Protein AF-A0A6J2VSZ8-F1 (afdb_monomer)

Structure (mmCIF, N/CA/C/O backbone):
data_AF-A0A6J2VSZ8-F1
#
_entry.id   AF-A0A6J2VSZ8-F1
#
loop_
_atom_site.group_PDB
_atom_site.id
_atom_site.type_symbol
_atom_site.label_atom_id
_atom_site.label_alt_id
_atom_site.label_comp_id
_atom_site.label_asym_id
_atom_site.label_entity_id
_atom_site.label_seq_id
_atom_site.pdbx_PDB_ins_code
_atom_site.Cartn_x
_atom_site.Cartn_y
_atom_site.Cartn_z
_atom_site.occupancy
_atom_site.B_iso_or_equiv
_atom_site.auth_seq_id
_atom_site.auth_comp_id
_atom_site.auth_asym_id
_atom_site.auth_atom_id
_atom_site.pdbx_PDB_model_num
ATOM 1 N N . MET A 1 1 ? 2.373 5.614 -33.558 1.00 51.91 1 MET A N 1
ATOM 2 C CA . MET A 1 1 ? 3.599 6.343 -33.150 1.00 51.91 1 MET A CA 1
ATOM 3 C C . MET A 1 1 ? 4.021 5.807 -31.793 1.00 51.91 1 MET A C 1
ATOM 5 O O . MET A 1 1 ? 3.217 5.875 -30.874 1.00 51.91 1 MET A O 1
ATOM 9 N N . ASP A 1 2 ? 5.232 5.268 -31.657 1.00 70.44 2 ASP A N 1
ATOM 10 C CA . ASP A 1 2 ? 5.719 4.724 -30.381 1.00 70.44 2 ASP A CA 1
ATOM 11 C C . ASP A 1 2 ? 6.055 5.856 -29.392 1.00 70.44 2 ASP A C 1
ATOM 13 O O . ASP A 1 2 ? 7.173 6.375 -29.379 1.00 70.44 2 ASP A O 1
ATOM 17 N N . PHE A 1 3 ? 5.082 6.251 -28.563 1.00 79.75 3 PHE A N 1
ATOM 18 C CA . PHE A 1 3 ? 5.226 7.289 -27.528 1.00 79.75 3 PHE A CA 1
ATOM 19 C C . PHE A 1 3 ? 6.425 7.024 -26.603 1.00 79.75 3 PHE A C 1
ATOM 21 O O . PHE A 1 3 ? 7.239 7.912 -26.353 1.00 79.75 3 PHE A O 1
ATOM 28 N N . ILE A 1 4 ? 6.585 5.764 -26.185 1.00 81.00 4 ILE A N 1
ATOM 29 C CA . ILE A 1 4 ? 7.701 5.305 -25.347 1.00 81.00 4 ILE A CA 1
ATOM 30 C C . ILE A 1 4 ? 9.053 5.549 -26.029 1.00 81.00 4 ILE A C 1
ATOM 32 O O . ILE A 1 4 ? 10.021 5.886 -25.359 1.00 81.00 4 ILE A O 1
ATOM 36 N N . LEU A 1 5 ? 9.135 5.398 -27.355 1.00 79.88 5 LEU A N 1
ATOM 37 C CA . LEU A 1 5 ? 10.387 5.547 -28.099 1.00 79.88 5 LEU A CA 1
ATOM 38 C C . LEU A 1 5 ? 10.773 7.020 -28.245 1.00 79.88 5 LEU A C 1
ATOM 40 O O . LEU A 1 5 ? 11.932 7.367 -28.034 1.00 79.88 5 LEU A O 1
ATOM 44 N N . LYS A 1 6 ? 9.798 7.885 -28.545 1.00 83.31 6 LYS A N 1
ATOM 45 C CA . LYS A 1 6 ? 10.022 9.331 -28.678 1.00 83.31 6 LYS A CA 1
ATOM 46 C C . LYS A 1 6 ? 10.433 9.989 -27.365 1.00 83.31 6 LYS A C 1
ATOM 48 O O . LYS A 1 6 ? 11.303 10.849 -27.367 1.00 83.31 6 LYS A O 1
ATOM 53 N N . ASN A 1 7 ? 9.832 9.552 -26.261 1.00 84.81 7 ASN A N 1
ATOM 54 C CA . ASN A 1 7 ? 10.000 10.189 -24.959 1.00 84.81 7 ASN A CA 1
ATOM 55 C C . ASN A 1 7 ? 10.856 9.362 -23.995 1.00 84.81 7 ASN A C 1
ATOM 57 O O . ASN A 1 7 ? 10.832 9.627 -22.799 1.00 84.81 7 ASN A O 1
ATOM 61 N N . LYS A 1 8 ? 11.610 8.360 -24.476 1.00 84.81 8 LYS A N 1
ATOM 62 C CA . LYS A 1 8 ? 12.317 7.390 -23.618 1.00 84.81 8 LYS A CA 1
ATOM 63 C C . LYS A 1 8 ? 13.188 8.057 -22.552 1.00 84.81 8 LYS A C 1
ATOM 65 O O . LYS A 1 8 ? 13.143 7.657 -21.395 1.00 84.81 8 LYS A O 1
ATOM 70 N N . THR A 1 9 ? 13.983 9.050 -22.940 1.00 85.00 9 THR A N 1
ATOM 71 C CA . THR A 1 9 ? 14.905 9.759 -22.040 1.00 85.00 9 THR A CA 1
ATOM 72 C C . THR A 1 9 ? 14.158 10.561 -20.980 1.00 85.00 9 THR A C 1
ATOM 74 O O . THR A 1 9 ? 14.459 10.438 -19.798 1.00 85.00 9 THR A O 1
ATOM 77 N N . ILE A 1 10 ? 13.135 11.309 -21.393 1.00 88.06 10 ILE A N 1
ATOM 78 C CA . ILE A 1 10 ? 12.323 12.138 -20.497 1.00 88.06 10 ILE A CA 1
ATOM 79 C C . ILE A 1 10 ? 11.499 11.255 -19.549 1.00 88.06 10 ILE A C 1
ATOM 81 O O . ILE A 1 10 ? 11.453 11.500 -18.350 1.00 88.06 10 ILE A O 1
ATOM 85 N N . LEU A 1 11 ? 10.900 10.175 -20.057 1.00 88.19 11 LEU A N 1
ATOM 86 C CA . LEU A 1 11 ? 10.185 9.192 -19.242 1.00 88.19 11 LEU A CA 1
ATOM 87 C C . LEU A 1 11 ? 11.116 8.516 -18.235 1.00 88.19 11 LEU A C 1
ATOM 89 O O . LEU A 1 11 ? 10.725 8.339 -17.086 1.00 88.19 11 LEU A O 1
ATOM 93 N N . ALA A 1 12 ? 12.338 8.158 -18.642 1.00 87.94 12 ALA A N 1
ATOM 94 C CA . ALA A 1 12 ? 13.317 7.567 -17.738 1.00 87.94 12 ALA A CA 1
ATOM 95 C C . ALA A 1 12 ? 13.657 8.511 -16.576 1.00 87.94 12 ALA A C 1
ATOM 97 O O . ALA A 1 12 ? 13.694 8.062 -15.433 1.00 87.94 12 ALA A O 1
ATOM 98 N N . GLU A 1 13 ? 13.843 9.801 -16.868 1.00 88.94 13 GLU A N 1
ATOM 99 C CA . GLU A 1 13 ? 14.124 10.847 -15.880 1.00 88.94 13 GLU A CA 1
ATOM 100 C C . GLU A 1 13 ? 12.934 11.120 -14.949 1.00 88.94 13 GLU A C 1
ATOM 102 O O . GLU A 1 13 ? 13.105 11.254 -13.742 1.00 88.94 13 GLU A O 1
ATOM 107 N N . ILE A 1 14 ? 11.712 11.194 -15.482 1.00 90.19 14 ILE A N 1
ATOM 108 C CA . ILE A 1 14 ? 10.528 11.477 -14.663 1.00 90.19 14 ILE A CA 1
ATOM 109 C C . ILE A 1 14 ? 10.217 10.293 -13.743 1.00 90.19 14 ILE A C 1
ATOM 111 O O . ILE A 1 14 ? 10.003 10.464 -12.543 1.00 90.19 14 ILE A O 1
ATOM 115 N N . LEU A 1 15 ? 10.198 9.080 -14.294 1.00 89.62 15 LEU A N 1
ATOM 116 C CA . LEU A 1 15 ? 9.800 7.885 -13.554 1.00 89.62 15 LEU A CA 1
ATOM 117 C C . LEU A 1 15 ? 10.879 7.421 -12.561 1.00 89.62 15 LEU A C 1
ATOM 119 O O . LEU A 1 15 ? 10.548 6.744 -11.584 1.00 89.62 15 LEU A O 1
ATOM 123 N N . SER A 1 16 ? 12.148 7.808 -12.754 1.00 88.50 16 SER A N 1
ATOM 124 C CA . SER A 1 16 ? 13.222 7.501 -11.800 1.00 88.50 16 SER A CA 1
ATOM 125 C C . SER A 1 16 ? 13.061 8.197 -10.449 1.00 88.50 16 SER A C 1
ATOM 127 O O . SER A 1 16 ? 13.612 7.711 -9.464 1.00 88.50 16 SER A O 1
ATOM 129 N N . ALA A 1 17 ? 12.251 9.257 -10.362 1.00 87.81 17 ALA A N 1
ATOM 130 C CA . ALA A 1 17 ? 11.938 9.927 -9.100 1.00 87.81 17 ALA A CA 1
ATOM 131 C C . ALA A 1 17 ? 11.227 9.010 -8.084 1.00 87.81 17 ALA A C 1
ATOM 133 O O . ALA A 1 17 ? 11.346 9.217 -6.879 1.00 87.81 17 ALA A O 1
ATOM 134 N N . ALA A 1 18 ? 10.494 7.992 -8.551 1.00 86.19 18 ALA A N 1
ATOM 135 C CA . ALA A 1 18 ? 9.789 7.044 -7.686 1.00 86.19 18 ALA A CA 1
ATOM 136 C C . ALA A 1 18 ? 9.694 5.654 -8.331 1.00 86.19 18 ALA A C 1
ATOM 138 O O . ALA A 1 18 ? 8.612 5.129 -8.576 1.00 86.19 18 ALA A O 1
ATOM 139 N N . THR A 1 19 ? 10.824 5.031 -8.641 1.00 87.38 19 THR A N 1
ATOM 140 C CA . THR A 1 19 ? 10.853 3.819 -9.476 1.00 87.38 19 THR A CA 1
ATOM 141 C C . THR A 1 19 ? 10.155 2.604 -8.873 1.00 87.38 19 THR A C 1
ATOM 143 O O . THR A 1 19 ? 9.594 1.789 -9.603 1.00 87.38 19 THR A O 1
ATOM 146 N N . SER A 1 20 ? 10.125 2.488 -7.545 1.00 86.56 20 SER A N 1
ATOM 147 C CA . SER A 1 20 ? 9.391 1.427 -6.846 1.00 86.56 20 SER A CA 1
ATOM 148 C C . SER A 1 20 ? 7.879 1.508 -7.078 1.00 86.56 20 SER A C 1
ATOM 150 O O . SER A 1 20 ? 7.232 0.474 -7.248 1.00 86.56 20 SER A O 1
ATOM 152 N N . PHE A 1 21 ? 7.334 2.726 -7.136 1.00 89.69 21 PHE A N 1
ATOM 153 C CA . PHE A 1 21 ? 5.911 2.983 -7.327 1.00 89.69 21 PHE A CA 1
ATOM 154 C C . PHE A 1 21 ? 5.456 2.560 -8.725 1.00 89.69 21 PHE A C 1
ATOM 156 O O . PHE A 1 21 ? 4.567 1.718 -8.862 1.00 89.69 21 PHE A O 1
ATOM 163 N N . ILE A 1 22 ? 6.119 3.063 -9.773 1.00 91.12 22 ILE A N 1
ATOM 164 C CA . ILE A 1 22 ? 5.772 2.680 -11.146 1.00 91.12 22 ILE A CA 1
ATOM 165 C C . ILE A 1 22 ? 5.986 1.181 -11.380 1.00 91.12 22 ILE A C 1
ATOM 167 O O . ILE A 1 22 ? 5.135 0.538 -11.988 1.00 91.12 22 ILE A O 1
ATOM 171 N N . LEU A 1 23 ? 7.059 0.588 -10.840 1.00 91.38 23 LEU A N 1
ATOM 172 C CA . LEU A 1 23 ? 7.325 -0.844 -10.987 1.00 91.38 23 LEU A CA 1
ATOM 173 C C . LEU A 1 23 ? 6.180 -1.701 -10.436 1.00 91.38 23 LEU A C 1
ATOM 175 O O . LEU A 1 23 ? 5.773 -2.674 -11.071 1.00 91.38 23 LEU A O 1
ATOM 179 N N . GLN A 1 24 ? 5.648 -1.326 -9.271 1.00 90.88 24 GLN A N 1
ATOM 180 C CA . GLN A 1 24 ? 4.538 -2.031 -8.638 1.00 90.88 24 GLN A CA 1
ATOM 181 C C . GLN A 1 24 ? 3.267 -1.970 -9.495 1.00 90.88 24 GLN A C 1
ATOM 183 O O . GLN A 1 24 ? 2.611 -2.993 -9.694 1.00 90.88 24 GLN A O 1
ATOM 188 N N . HIS A 1 25 ? 2.943 -0.806 -10.058 1.00 89.81 25 HIS A N 1
ATOM 189 C CA . HIS A 1 25 ? 1.763 -0.651 -10.913 1.00 89.81 25 HIS A CA 1
ATOM 190 C C . HIS A 1 25 ? 1.906 -1.362 -12.265 1.00 89.81 25 HIS A C 1
ATOM 192 O O . HIS A 1 25 ? 0.950 -1.967 -12.756 1.00 89.81 25 HIS A O 1
ATOM 198 N N . VAL A 1 26 ? 3.107 -1.362 -12.843 1.00 90.81 26 VAL A N 1
ATOM 199 C CA . VAL A 1 26 ? 3.406 -2.078 -14.090 1.00 90.81 26 VAL A CA 1
ATOM 200 C C . VAL A 1 26 ? 3.285 -3.597 -13.897 1.00 90.81 26 VAL A C 1
ATOM 202 O O . VAL A 1 26 ? 2.727 -4.279 -14.763 1.00 90.81 26 VAL A O 1
ATOM 205 N N . GLN A 1 27 ? 3.720 -4.131 -12.749 1.00 90.75 27 GLN A N 1
ATOM 206 C CA . GLN A 1 27 ? 3.490 -5.534 -12.383 1.00 90.75 27 GLN A CA 1
ATOM 207 C C . GLN A 1 27 ? 1.998 -5.820 -12.153 1.00 90.75 27 GLN A C 1
ATOM 209 O O . GLN A 1 27 ? 1.470 -6.795 -12.685 1.00 90.75 27 GLN A O 1
ATOM 214 N N . GLN A 1 28 ? 1.291 -4.959 -11.413 1.00 89.38 28 GLN A N 1
ATOM 215 C CA . GLN A 1 28 ? -0.135 -5.133 -11.109 1.00 89.38 28 GLN A CA 1
ATOM 216 C C . GLN A 1 28 ? -0.996 -5.192 -12.379 1.00 89.38 28 GLN A C 1
ATOM 218 O O . GLN A 1 28 ? -1.911 -6.011 -12.475 1.00 89.38 28 GLN A O 1
ATOM 223 N N . LYS A 1 29 ? -0.671 -4.372 -13.386 1.00 87.94 29 LYS A N 1
ATOM 224 C CA . LYS A 1 29 ? -1.325 -4.395 -14.703 1.00 87.94 29 LYS A CA 1
ATOM 225 C C . LYS A 1 29 ? -0.831 -5.514 -15.627 1.00 87.94 29 LYS A C 1
ATOM 227 O O . LYS A 1 29 ? -1.255 -5.575 -16.781 1.00 87.94 29 LYS A O 1
ATOM 232 N N . LYS A 1 30 ? 0.026 -6.413 -15.129 1.00 87.69 30 LYS A N 1
ATOM 233 C CA . LYS A 1 30 ? 0.609 -7.548 -15.863 1.00 87.69 30 LYS A CA 1
ATOM 234 C C . LYS A 1 30 ? 1.307 -7.121 -17.159 1.00 87.69 30 LYS A C 1
ATOM 236 O O . LYS A 1 30 ? 1.264 -7.837 -18.156 1.00 87.69 30 LYS A O 1
ATOM 241 N N . LEU A 1 31 ? 1.929 -5.940 -17.152 1.00 90.44 31 LEU A N 1
ATOM 242 C CA . LEU A 1 31 ? 2.695 -5.427 -18.294 1.00 90.44 31 LEU A CA 1
ATOM 243 C C . LEU A 1 31 ? 4.097 -6.045 -18.356 1.00 90.44 31 LEU A C 1
ATOM 245 O O . LEU A 1 31 ? 4.706 -6.124 -19.420 1.00 90.44 31 LEU A O 1
ATOM 249 N N . ILE A 1 32 ? 4.589 -6.510 -17.209 1.00 90.69 32 ILE A N 1
ATOM 250 C CA . ILE A 1 32 ? 5.822 -7.279 -17.054 1.00 90.69 32 ILE A CA 1
ATOM 251 C C . ILE A 1 32 ? 5.513 -8.586 -16.319 1.00 90.69 32 ILE A C 1
ATOM 253 O O . ILE A 1 32 ? 4.490 -8.691 -15.639 1.00 90.69 32 ILE A O 1
ATOM 257 N N . SER A 1 33 ? 6.380 -9.589 -16.463 1.00 89.31 33 SER A N 1
ATOM 258 C CA . SER A 1 33 ? 6.267 -10.825 -15.681 1.00 89.31 33 SER A CA 1
ATOM 259 C C . SER A 1 33 ? 6.822 -10.644 -14.267 1.00 89.31 33 SER A C 1
ATOM 261 O O . SER A 1 33 ? 7.600 -9.727 -14.005 1.00 89.31 33 SER A O 1
ATOM 263 N N . ASP A 1 34 ? 6.490 -11.567 -13.363 1.00 88.12 34 ASP A N 1
ATOM 264 C CA . ASP A 1 34 ? 7.085 -11.587 -12.020 1.00 88.12 34 ASP A CA 1
ATOM 265 C C . ASP A 1 34 ? 8.612 -11.730 -12.078 1.00 88.12 34 ASP A C 1
ATOM 267 O O . ASP A 1 34 ? 9.327 -11.106 -11.301 1.00 88.12 34 ASP A O 1
ATOM 271 N N . HIS A 1 35 ? 9.124 -12.487 -13.052 1.00 89.25 35 HIS A N 1
ATOM 272 C CA . HIS A 1 35 ? 10.561 -12.603 -13.298 1.00 89.25 35 HIS A CA 1
ATOM 273 C C . HIS A 1 35 ? 11.195 -11.248 -13.639 1.00 89.25 35 HIS A C 1
ATOM 275 O O . HIS A 1 35 ? 12.160 -10.842 -12.995 1.00 89.25 35 HIS A O 1
ATOM 281 N N . ASP A 1 36 ? 10.612 -10.516 -14.596 1.00 89.75 36 ASP A N 1
ATOM 282 C CA . ASP A 1 36 ? 11.068 -9.170 -14.961 1.00 89.75 36 ASP A CA 1
ATOM 283 C C . ASP A 1 36 ? 11.004 -8.217 -13.762 1.00 89.75 36 ASP A C 1
ATOM 285 O O . ASP A 1 36 ? 11.890 -7.387 -13.578 1.00 89.75 36 ASP A O 1
ATOM 289 N N . TYR A 1 37 ? 9.972 -8.345 -12.926 1.00 91.00 37 TYR A N 1
ATOM 290 C CA . TYR A 1 37 ? 9.832 -7.553 -11.712 1.00 91.00 37 TYR A CA 1
ATOM 291 C C . TYR A 1 37 ? 10.983 -7.797 -10.729 1.00 91.00 37 TYR A C 1
ATOM 293 O O . TYR A 1 37 ? 11.556 -6.832 -10.229 1.00 91.00 37 TYR A O 1
ATOM 301 N N . TYR A 1 38 ? 11.351 -9.053 -10.454 1.00 88.94 38 TYR A N 1
ATOM 302 C CA . TYR A 1 38 ? 12.458 -9.356 -9.540 1.00 88.94 38 TYR A CA 1
ATOM 303 C C . TYR A 1 38 ? 13.812 -8.896 -10.089 1.00 88.94 38 TYR A C 1
ATOM 305 O O . TYR A 1 38 ? 14.611 -8.356 -9.323 1.00 88.94 38 TYR A O 1
ATOM 313 N N . GLU A 1 39 ? 14.045 -9.032 -11.398 1.00 90.00 39 GLU A N 1
ATOM 314 C CA . GLU A 1 39 ? 15.246 -8.495 -12.052 1.00 90.00 39 GLU A CA 1
ATOM 315 C C . GLU A 1 39 ? 15.332 -6.972 -11.902 1.00 90.00 39 GLU A C 1
ATOM 317 O O . GLU A 1 39 ? 16.332 -6.442 -11.419 1.00 90.00 39 GLU A O 1
ATOM 322 N N . LEU A 1 40 ? 14.253 -6.263 -12.241 1.00 90.06 40 LEU A N 1
ATOM 323 C CA . LEU A 1 40 ? 14.193 -4.804 -12.151 1.00 90.06 40 LEU A CA 1
ATOM 324 C C . LEU A 1 40 ? 14.274 -4.310 -10.702 1.00 90.06 40 LEU A C 1
ATOM 326 O O . LEU A 1 40 ? 14.888 -3.281 -10.428 1.00 90.06 40 LEU A O 1
ATOM 330 N N . LYS A 1 41 ? 13.693 -5.050 -9.755 1.00 87.44 41 LYS A N 1
ATOM 331 C CA . LYS A 1 41 ? 13.781 -4.749 -8.323 1.00 87.44 41 LYS A CA 1
ATOM 332 C C . LYS A 1 41 ? 15.204 -4.912 -7.792 1.00 87.44 41 LYS A C 1
ATOM 334 O O . LYS A 1 41 ? 15.608 -4.142 -6.925 1.00 87.44 41 LYS A O 1
ATOM 339 N N . GLY A 1 42 ? 15.975 -5.856 -8.333 1.00 83.25 42 GLY A N 1
ATOM 340 C CA . GLY A 1 42 ? 17.405 -5.993 -8.043 1.00 83.25 42 GLY A CA 1
ATOM 341 C C . GLY A 1 42 ? 18.230 -4.780 -8.486 1.00 83.25 42 GLY A C 1
ATOM 342 O O . GLY A 1 42 ? 19.250 -4.477 -7.878 1.00 83.25 42 GLY A O 1
ATOM 343 N N . LEU A 1 43 ? 17.756 -4.024 -9.482 1.00 81.50 43 LEU A N 1
ATOM 344 C CA . LEU A 1 43 ? 18.402 -2.807 -9.992 1.00 81.50 43 LEU A CA 1
ATOM 345 C C . LEU A 1 43 ? 18.005 -1.529 -9.234 1.00 81.50 43 LEU A C 1
ATOM 347 O O . LEU A 1 43 ? 18.337 -0.426 -9.669 1.00 81.50 43 LEU A O 1
ATOM 351 N N . SER A 1 44 ? 17.328 -1.665 -8.089 1.00 75.00 44 SER A N 1
ATOM 352 C CA . SER A 1 44 ? 16.867 -0.559 -7.237 1.00 75.00 44 SER A CA 1
ATOM 353 C C . SER A 1 44 ? 17.967 0.429 -6.830 1.00 75.00 44 SER A C 1
ATOM 355 O O . SER A 1 44 ? 17.646 1.564 -6.487 1.00 75.00 44 SER A O 1
ATOM 357 N N . GLU A 1 45 ? 19.239 0.026 -6.839 1.00 79.44 45 GLU A N 1
ATOM 358 C CA . GLU A 1 45 ? 20.375 0.902 -6.516 1.00 79.44 45 GLU A CA 1
ATOM 359 C C . GLU A 1 45 ? 20.589 2.013 -7.555 1.00 79.44 45 GLU A C 1
ATOM 361 O O . GLU A 1 45 ? 21.153 3.055 -7.239 1.00 79.44 45 GLU A O 1
ATOM 366 N N . ASN A 1 46 ? 20.121 1.814 -8.792 1.00 86.06 46 ASN A N 1
ATOM 367 C CA . ASN A 1 46 ? 20.282 2.764 -9.888 1.00 86.06 46 ASN A CA 1
ATOM 368 C C . ASN A 1 46 ? 18.923 3.063 -10.534 1.00 86.06 46 ASN A C 1
ATOM 370 O O . ASN A 1 46 ? 18.589 2.460 -11.560 1.00 86.06 46 ASN A O 1
ATOM 374 N N . PRO A 1 47 ? 18.142 4.014 -9.988 1.00 84.12 47 PRO A N 1
ATOM 375 C CA . PRO A 1 47 ? 16.768 4.253 -10.417 1.00 84.12 47 PRO A CA 1
ATOM 376 C C . PRO A 1 47 ? 16.680 4.617 -11.902 1.00 84.12 47 PRO A C 1
ATOM 378 O O . PRO A 1 47 ? 15.852 4.055 -12.600 1.00 84.12 47 PRO A O 1
ATOM 381 N N . ASN A 1 48 ? 17.589 5.445 -12.430 1.00 83.88 48 ASN A N 1
ATOM 382 C CA . ASN A 1 48 ? 17.633 5.775 -13.864 1.00 83.88 48 ASN A CA 1
ATOM 383 C C . ASN A 1 48 ? 17.866 4.548 -14.760 1.00 83.88 48 ASN A C 1
ATOM 385 O O . ASN A 1 48 ? 17.225 4.408 -15.803 1.00 83.88 48 ASN A O 1
ATOM 389 N N . LYS A 1 49 ? 18.785 3.658 -14.364 1.00 87.06 49 LYS A N 1
ATOM 390 C CA . LYS A 1 49 ? 19.095 2.439 -15.124 1.00 87.06 49 LYS A CA 1
ATOM 391 C C . LYS A 1 49 ? 17.914 1.475 -15.085 1.00 87.06 49 LYS A C 1
ATOM 393 O O . LYS A 1 49 ? 17.513 0.953 -16.119 1.00 87.06 49 LYS A O 1
ATOM 398 N N . MET A 1 50 ? 17.328 1.306 -13.906 1.00 90.44 50 MET A N 1
ATOM 399 C CA . MET A 1 50 ? 16.145 0.486 -13.696 1.00 90.44 50 MET A CA 1
ATOM 400 C C . MET A 1 50 ? 14.973 0.981 -14.558 1.00 90.44 50 MET A C 1
ATOM 402 O O . MET A 1 50 ? 14.367 0.178 -15.267 1.00 90.44 50 MET A O 1
ATOM 406 N N . THR A 1 51 ? 14.691 2.291 -14.589 1.00 89.44 51 THR A N 1
ATOM 407 C CA . THR A 1 51 ? 13.612 2.813 -15.437 1.00 89.44 51 THR A CA 1
ATOM 408 C C . THR A 1 51 ? 13.903 2.609 -16.921 1.00 89.44 51 THR A C 1
ATOM 410 O O . THR A 1 51 ? 13.004 2.267 -17.687 1.00 89.44 51 THR A O 1
ATOM 413 N N . ALA A 1 52 ? 15.152 2.805 -17.351 1.00 88.81 52 ALA A N 1
ATOM 414 C CA . ALA A 1 52 ? 15.538 2.585 -18.741 1.00 88.81 52 ALA A CA 1
ATOM 415 C C . ALA A 1 52 ? 15.318 1.123 -19.163 1.00 88.81 52 ALA A C 1
ATOM 417 O O . ALA A 1 52 ? 14.733 0.878 -20.221 1.00 88.81 52 ALA A O 1
ATOM 418 N N . GLU A 1 53 ? 15.706 0.167 -18.314 1.00 90.56 53 GLU A N 1
ATOM 419 C CA . GLU A 1 53 ? 15.477 -1.261 -18.549 1.00 90.56 53 GLU A CA 1
ATOM 420 C C . GLU A 1 53 ? 13.990 -1.631 -18.523 1.00 90.56 53 GLU A C 1
ATOM 422 O O . GLU A 1 53 ? 13.539 -2.423 -19.352 1.00 90.56 53 GLU A O 1
ATOM 427 N N . LEU A 1 54 ? 13.200 -1.018 -17.636 1.00 91.81 54 LEU A N 1
ATOM 428 C CA . LEU A 1 54 ? 11.748 -1.183 -17.617 1.00 91.81 54 LEU A CA 1
ATOM 429 C C . LEU A 1 54 ? 11.127 -0.756 -18.957 1.00 91.81 54 LEU A C 1
ATOM 431 O O . LEU A 1 54 ? 10.352 -1.511 -19.546 1.00 91.81 54 LEU A O 1
ATOM 435 N N . LEU A 1 55 ? 11.496 0.421 -19.472 1.00 90.88 55 LEU A N 1
ATOM 436 C CA . LEU A 1 55 ? 11.010 0.913 -20.766 1.00 90.88 55 LEU A CA 1
ATOM 437 C C . LEU A 1 55 ? 11.457 0.008 -21.927 1.00 90.88 55 LEU A C 1
ATOM 439 O O . LEU A 1 55 ? 10.684 -0.219 -22.860 1.00 90.88 55 LEU A O 1
ATOM 443 N N . ASP A 1 56 ? 12.668 -0.552 -21.866 1.00 89.88 56 ASP A N 1
ATOM 444 C CA . ASP A 1 56 ? 13.161 -1.496 -22.874 1.00 89.88 56 ASP A CA 1
ATOM 445 C C . ASP A 1 56 ? 12.412 -2.834 -22.853 1.00 89.88 56 ASP A C 1
ATOM 447 O O . ASP A 1 56 ? 12.045 -3.344 -23.918 1.00 89.88 56 ASP A O 1
ATOM 451 N N . LYS A 1 57 ? 12.104 -3.376 -21.669 1.00 89.75 57 LYS A N 1
ATOM 452 C CA . LYS A 1 57 ? 11.291 -4.594 -21.524 1.00 89.75 57 LYS A CA 1
ATOM 453 C C . LYS A 1 57 ? 9.860 -4.382 -22.023 1.00 89.75 57 LYS A C 1
ATOM 455 O O . LYS A 1 57 ? 9.343 -5.213 -22.771 1.00 89.75 57 LYS A O 1
ATOM 460 N N . LEU A 1 58 ? 9.241 -3.247 -21.692 1.00 89.00 58 LEU A N 1
ATOM 461 C CA . LEU A 1 58 ? 7.913 -2.877 -22.200 1.00 89.00 58 LEU A CA 1
ATOM 462 C C . LEU A 1 58 ? 7.909 -2.743 -23.727 1.00 89.00 58 LEU A C 1
ATOM 464 O O . LEU A 1 58 ? 6.967 -3.173 -24.394 1.00 89.00 58 LEU A O 1
ATOM 468 N N . ARG A 1 59 ? 8.992 -2.210 -24.303 1.00 85.19 59 ARG A N 1
ATOM 469 C CA . ARG A 1 59 ? 9.165 -2.145 -25.756 1.00 85.19 59 ARG A CA 1
ATOM 470 C C . ARG A 1 59 ? 9.257 -3.541 -26.376 1.00 85.19 59 ARG A C 1
ATOM 472 O O . ARG A 1 59 ? 8.648 -3.764 -27.422 1.00 85.19 59 ARG A O 1
ATOM 479 N N . ALA A 1 60 ? 9.996 -4.462 -25.761 1.00 86.00 60 ALA A N 1
ATOM 480 C CA . ALA A 1 60 ? 10.216 -5.809 -26.287 1.00 86.00 60 ALA A CA 1
ATOM 481 C C . ALA A 1 60 ? 8.950 -6.690 -26.292 1.00 86.00 60 ALA A C 1
ATOM 483 O O . ALA A 1 60 ? 8.839 -7.580 -27.130 1.00 86.00 60 ALA A O 1
ATOM 484 N N . ARG A 1 61 ? 7.979 -6.433 -25.405 1.00 83.25 61 ARG A N 1
ATOM 485 C CA . ARG A 1 61 ? 6.762 -7.257 -25.249 1.00 83.25 61 ARG A CA 1
ATOM 486 C C . ARG A 1 61 ? 5.640 -6.995 -26.267 1.00 83.25 61 ARG A C 1
ATOM 488 O O . ARG A 1 61 ? 4.667 -7.742 -26.281 1.00 83.25 61 ARG A O 1
ATOM 495 N N . GLY A 1 62 ? 5.771 -5.991 -27.135 1.00 82.75 62 GLY A N 1
ATOM 496 C CA . GLY A 1 62 ? 4.828 -5.729 -28.235 1.00 82.75 62 GLY A CA 1
ATOM 497 C C . GLY A 1 62 ? 3.867 -4.558 -28.002 1.00 82.75 62 GLY A C 1
ATOM 498 O O . GLY A 1 62 ? 3.854 -3.945 -26.936 1.00 82.75 62 GLY A O 1
ATOM 499 N N . GLN A 1 63 ? 3.085 -4.234 -29.035 1.00 83.81 63 GLN A N 1
ATOM 500 C CA . GLN A 1 63 ? 2.267 -3.016 -29.128 1.00 83.81 63 GLN A CA 1
ATOM 501 C C . GLN A 1 63 ? 1.226 -2.897 -28.001 1.00 83.81 63 GLN A C 1
ATOM 503 O O . GLN A 1 63 ? 1.198 -1.877 -27.318 1.00 83.81 63 GLN A O 1
ATOM 508 N N . ASP A 1 64 ? 0.468 -3.960 -27.719 1.00 86.25 64 ASP A N 1
ATOM 509 C CA . ASP A 1 64 ? -0.575 -3.973 -26.678 1.00 86.25 64 ASP A CA 1
ATOM 510 C C . ASP A 1 64 ? -0.038 -3.591 -25.292 1.00 86.25 64 ASP A C 1
ATOM 512 O O . ASP A 1 64 ? -0.700 -2.920 -24.501 1.00 86.25 64 ASP A O 1
ATOM 516 N N . THR A 1 65 ? 1.186 -4.024 -24.979 1.00 87.56 65 THR A N 1
ATOM 517 C CA . THR A 1 65 ? 1.837 -3.715 -23.699 1.00 87.56 65 THR A CA 1
ATOM 518 C C . THR A 1 65 ? 2.208 -2.236 -23.624 1.00 87.56 65 THR A C 1
ATOM 520 O O . THR A 1 65 ? 2.058 -1.607 -22.577 1.00 87.56 65 THR A O 1
ATOM 523 N N . ARG A 1 66 ? 2.661 -1.661 -24.744 1.00 87.88 66 ARG A N 1
ATOM 524 C CA . ARG A 1 66 ? 3.024 -0.241 -24.844 1.00 87.88 66 ARG A CA 1
ATOM 525 C C . ARG A 1 66 ? 1.799 0.658 -24.726 1.00 87.88 66 ARG A C 1
ATOM 527 O O . ARG A 1 66 ? 1.878 1.694 -24.069 1.00 87.88 66 ARG A O 1
ATOM 534 N N . GLU A 1 67 ? 0.683 0.264 -25.329 1.00 87.06 67 GLU A N 1
ATOM 535 C CA . GLU A 1 67 ? -0.584 0.998 -25.248 1.00 87.06 67 GLU A CA 1
ATOM 536 C C . GLU A 1 67 ? -1.118 0.991 -23.819 1.00 87.06 67 GLU A C 1
ATOM 538 O O . GLU A 1 67 ? -1.280 2.056 -23.233 1.00 87.06 67 GLU A O 1
ATOM 543 N N . LYS A 1 68 ? -1.206 -0.183 -23.182 1.00 89.62 68 LYS A N 1
ATOM 544 C CA . LYS A 1 68 ? -1.620 -0.282 -21.772 1.00 89.62 68 LYS A CA 1
ATOM 545 C C . LYS A 1 68 ? -0.695 0.473 -20.816 1.00 89.62 68 LYS A C 1
ATOM 547 O O . LYS A 1 68 ? -1.155 0.999 -19.804 1.00 89.62 68 LYS A O 1
ATOM 552 N N . PHE A 1 69 ? 0.607 0.521 -21.104 1.00 90.81 69 PHE A N 1
ATOM 553 C CA . PHE A 1 69 ? 1.541 1.345 -20.337 1.00 90.81 69 PHE A CA 1
ATOM 554 C C . PHE A 1 69 ? 1.289 2.839 -20.555 1.00 90.81 69 PHE A C 1
ATOM 556 O O . PHE A 1 69 ? 1.321 3.612 -19.607 1.00 90.81 69 PHE A O 1
ATOM 563 N N . THR A 1 70 ? 1.002 3.251 -21.788 1.00 89.44 70 THR A N 1
ATOM 564 C CA . THR A 1 70 ? 0.651 4.644 -22.094 1.00 89.44 70 THR A CA 1
ATOM 565 C C . THR A 1 70 ? -0.651 5.045 -21.400 1.00 89.44 70 THR A C 1
ATOM 567 O O . THR A 1 70 ? -0.729 6.146 -20.863 1.00 89.44 70 THR A O 1
ATOM 570 N N . ASP A 1 71 ? -1.634 4.147 -21.340 1.00 90.06 71 ASP A N 1
ATOM 571 C CA . ASP A 1 71 ? -2.884 4.365 -20.611 1.00 90.06 71 ASP A CA 1
ATOM 572 C C . ASP A 1 71 ? -2.649 4.460 -19.103 1.00 90.06 71 ASP A C 1
ATOM 574 O O . ASP A 1 71 ? -3.183 5.358 -18.462 1.00 90.06 71 ASP A O 1
ATOM 578 N N . LEU A 1 72 ? -1.786 3.602 -18.541 1.00 91.06 72 LEU A N 1
ATOM 579 C CA . LEU A 1 72 ? -1.335 3.713 -17.150 1.00 91.06 72 LEU A CA 1
ATOM 580 C C . LEU A 1 72 ? -0.728 5.098 -16.878 1.00 91.06 72 LEU A C 1
ATOM 582 O O . LEU A 1 72 ? -1.074 5.729 -15.887 1.00 91.06 72 LEU A O 1
ATOM 586 N N . LEU A 1 73 ? 0.130 5.605 -17.770 1.00 89.25 73 LEU A N 1
ATOM 587 C CA . LEU A 1 73 ? 0.755 6.922 -17.611 1.00 89.25 73 LEU A CA 1
ATOM 588 C C . LEU A 1 73 ? -0.228 8.103 -17.662 1.00 89.25 73 LEU A C 1
ATOM 590 O O . LEU A 1 73 ? 0.170 9.211 -17.308 1.00 89.25 73 LEU A O 1
ATOM 594 N N . LYS A 1 74 ? -1.475 7.890 -18.095 1.00 88.25 74 LYS A N 1
ATOM 595 C CA . LYS A 1 74 ? -2.545 8.899 -18.112 1.00 88.25 74 LYS A CA 1
ATOM 596 C C . LYS A 1 74 ? -3.458 8.841 -16.883 1.00 88.25 74 LYS A C 1
ATOM 598 O O . LYS A 1 74 ? -4.354 9.670 -16.766 1.00 88.25 74 LYS A O 1
ATOM 603 N N . GLU A 1 75 ? -3.274 7.875 -15.983 1.00 89.06 75 GLU A N 1
ATOM 604 C CA . GLU A 1 75 ? -4.122 7.752 -14.794 1.00 89.06 75 GLU A CA 1
ATOM 605 C C . GLU A 1 75 ? -3.818 8.860 -13.776 1.00 89.06 75 GLU A C 1
ATOM 607 O O . GLU A 1 75 ? -2.662 9.212 -13.537 1.00 89.06 75 GLU A O 1
ATOM 612 N N . GLU A 1 76 ? -4.863 9.401 -13.140 1.00 84.12 76 GLU A N 1
ATOM 613 C CA . GLU A 1 76 ? -4.749 10.570 -12.255 1.00 84.12 76 GLU A CA 1
ATOM 614 C C . GLU A 1 76 ? -3.746 10.358 -11.114 1.00 84.12 76 GLU A C 1
ATOM 616 O O . GLU A 1 76 ? -2.931 11.237 -10.839 1.00 84.12 76 GLU A O 1
ATOM 621 N N . PHE A 1 77 ? -3.728 9.169 -10.506 1.00 85.88 77 PHE A N 1
ATOM 622 C CA . PHE A 1 77 ? -2.797 8.849 -9.420 1.00 85.88 77 PHE A CA 1
ATOM 623 C C . PHE A 1 77 ? -1.332 8.774 -9.888 1.00 85.88 77 PHE A C 1
ATOM 625 O O . PHE A 1 77 ? -0.418 9.056 -9.113 1.00 85.88 77 PHE A O 1
ATOM 632 N N . ILE A 1 78 ? -1.083 8.429 -11.159 1.00 90.00 78 ILE A N 1
ATOM 633 C CA . ILE A 1 78 ? 0.260 8.487 -11.746 1.00 90.00 78 ILE A CA 1
ATOM 634 C C . ILE A 1 78 ? 0.672 9.952 -11.930 1.00 90.00 78 ILE A C 1
ATOM 636 O O . ILE A 1 78 ? 1.812 10.308 -11.644 1.00 90.00 78 ILE A O 1
ATOM 640 N N . TRP A 1 79 ? -0.245 10.827 -12.344 1.00 88.94 79 TRP A N 1
ATOM 641 C CA . TRP A 1 79 ? 0.033 12.262 -12.463 1.00 88.94 79 TRP A CA 1
ATOM 642 C C . TRP A 1 79 ? 0.216 12.967 -11.121 1.00 88.94 79 TRP A C 1
ATOM 644 O O . TRP A 1 79 ? 0.957 13.946 -11.061 1.00 88.94 79 TRP A O 1
ATOM 654 N N . GLU A 1 80 ? -0.440 12.501 -10.058 1.00 86.56 80 GLU A N 1
ATOM 655 C CA . GLU A 1 80 ? -0.191 12.988 -8.697 1.00 86.56 80 GLU A CA 1
ATOM 656 C C . GLU A 1 80 ? 1.236 12.661 -8.245 1.00 86.56 80 GLU A C 1
ATOM 658 O O . GLU A 1 80 ? 1.918 13.524 -7.695 1.00 86.56 80 GLU A O 1
ATOM 663 N N . GLN A 1 81 ? 1.713 11.447 -8.536 1.00 88.88 81 GLN A N 1
ATOM 664 C CA . GLN A 1 81 ? 3.068 11.030 -8.175 1.00 88.88 81 GLN A CA 1
ATOM 665 C C . GLN A 1 81 ? 4.147 11.640 -9.086 1.00 88.88 81 GLN A C 1
ATOM 667 O O . GLN A 1 81 ? 5.255 11.928 -8.632 1.00 88.88 81 GLN A O 1
ATOM 672 N N . TYR A 1 82 ? 3.836 11.849 -10.368 1.00 89.94 82 TYR A N 1
ATOM 673 C CA . TYR A 1 82 ? 4.754 12.391 -11.370 1.00 89.94 82 TYR A CA 1
ATOM 674 C C . TYR A 1 82 ? 4.126 13.588 -12.102 1.00 89.94 82 TYR A C 1
ATOM 676 O O . TYR A 1 82 ? 3.735 13.476 -13.267 1.00 89.94 82 TYR A O 1
ATOM 684 N N . PRO A 1 83 ? 4.070 14.772 -11.472 1.00 85.69 83 PRO A N 1
ATOM 685 C CA . PRO A 1 83 ? 3.425 15.948 -12.059 1.00 85.69 83 PRO A CA 1
ATOM 686 C C . PRO A 1 83 ? 4.044 16.375 -13.399 1.00 85.69 83 PRO A C 1
ATOM 688 O O . PRO A 1 83 ? 3.329 16.849 -14.281 1.00 85.69 83 PRO A O 1
ATOM 691 N N . ARG A 1 84 ? 5.347 16.119 -13.600 1.00 86.81 84 ARG A N 1
ATOM 692 C CA . ARG A 1 84 ? 6.066 16.376 -14.863 1.00 86.81 84 ARG A CA 1
ATOM 693 C C . ARG A 1 84 ? 5.568 15.528 -16.043 1.00 86.81 84 ARG A C 1
ATOM 695 O O . ARG A 1 84 ? 5.823 15.891 -17.184 1.00 86.81 84 ARG A O 1
ATOM 702 N N . LEU A 1 85 ? 4.828 14.432 -15.820 1.00 86.88 85 LEU A N 1
ATOM 703 C CA . LEU A 1 85 ? 4.225 13.664 -16.924 1.00 86.88 85 LEU A CA 1
ATOM 704 C C . LEU A 1 85 ? 3.174 14.470 -17.694 1.00 86.88 85 LEU A C 1
ATOM 706 O O . LEU A 1 85 ? 2.963 14.202 -18.875 1.00 86.88 85 LEU A O 1
ATOM 710 N N . ARG A 1 86 ? 2.542 15.468 -17.064 1.00 84.31 86 ARG A N 1
ATOM 711 C CA . ARG A 1 86 ? 1.528 16.318 -17.711 1.00 84.31 86 ARG A CA 1
ATOM 712 C C . ARG A 1 86 ? 2.097 17.124 -18.877 1.00 84.31 86 ARG A C 1
ATOM 714 O O . ARG A 1 86 ? 1.383 17.397 -19.831 1.00 84.31 86 ARG A O 1
ATOM 721 N N . GLU A 1 87 ? 3.389 17.438 -18.839 1.00 84.25 87 GLU A N 1
ATOM 722 C CA . GLU A 1 87 ? 4.095 18.119 -19.933 1.00 84.25 87 GLU A CA 1
ATOM 723 C C . GLU A 1 87 ? 4.174 17.246 -21.199 1.00 84.25 87 GLU A C 1
ATOM 725 O O . GLU A 1 87 ? 4.265 17.767 -22.308 1.00 84.25 87 GLU A O 1
ATOM 730 N N . LEU A 1 88 ? 4.103 15.917 -21.049 1.00 81.81 88 LEU A N 1
ATOM 731 C CA . LEU A 1 88 ? 4.142 14.952 -22.155 1.00 81.81 88 LEU A CA 1
ATOM 732 C C . LEU A 1 88 ? 2.757 14.616 -22.722 1.00 81.81 88 LEU A C 1
ATOM 734 O O . LEU A 1 88 ? 2.669 14.044 -23.811 1.00 81.81 88 LEU A O 1
ATOM 738 N N . PHE A 1 89 ? 1.695 14.960 -21.994 1.00 80.81 89 PHE A N 1
ATOM 739 C CA . PHE A 1 89 ? 0.302 14.803 -22.405 1.00 80.81 89 PHE A CA 1
ATOM 740 C C . PHE A 1 89 ? -0.396 16.167 -22.365 1.00 80.81 89 PHE A C 1
ATOM 742 O O . PHE A 1 89 ? -1.253 16.387 -21.504 1.00 80.81 89 PHE A O 1
ATOM 749 N N . PRO A 1 90 ? -0.020 17.107 -23.254 1.00 67.81 90 PRO A N 1
ATOM 750 C CA . PRO A 1 90 ? -0.722 18.375 -23.333 1.00 67.81 90 PRO A CA 1
ATOM 751 C C . PRO A 1 90 ? -2.210 18.114 -23.613 1.00 67.81 90 PRO A C 1
ATOM 753 O O . PRO A 1 90 ? -2.530 17.221 -24.406 1.00 67.81 90 PRO A O 1
ATOM 756 N N . PRO A 1 91 ? -3.128 18.853 -22.964 1.00 59.47 91 PRO A N 1
ATOM 757 C CA . PRO A 1 91 ? -4.530 18.801 -23.337 1.00 59.47 91 PRO A CA 1
ATOM 758 C C . PRO A 1 91 ? -4.622 19.222 -24.804 1.00 59.47 91 PRO A C 1
ATOM 760 O O . PRO A 1 91 ? -4.093 20.270 -25.177 1.00 59.47 91 PRO A O 1
ATOM 763 N N . GLU A 1 92 ? -5.237 18.378 -25.632 1.00 52.88 92 GLU A N 1
ATOM 764 C CA . GLU A 1 92 ? -5.562 18.728 -27.015 1.00 52.88 92 GLU A CA 1
ATOM 765 C C . GLU A 1 92 ? -6.216 20.121 -27.016 1.00 52.88 92 GLU A C 1
ATOM 767 O O . GLU A 1 92 ? -7.151 20.344 -26.232 1.00 52.88 92 GLU A O 1
ATOM 772 N N . PRO A 1 93 ? -5.722 21.082 -27.819 1.00 50.16 93 PRO A N 1
ATOM 773 C CA . PRO A 1 93 ? -6.391 22.359 -27.959 1.00 50.16 93 PRO A CA 1
ATOM 774 C C . PRO A 1 93 ? -7.794 22.071 -28.484 1.00 50.16 93 PRO A C 1
ATOM 776 O O . PRO A 1 93 ? -7.973 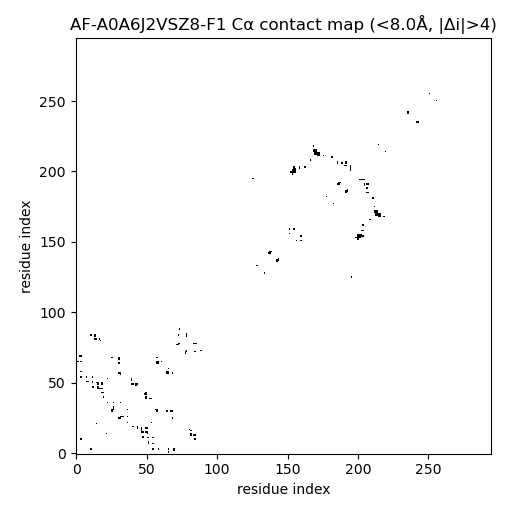21.470 -29.540 1.00 50.16 93 PRO A O 1
ATOM 779 N N . THR A 1 94 ? -8.807 22.460 -27.719 1.00 44.12 94 THR A N 1
ATOM 780 C CA . THR A 1 94 ? -10.192 22.491 -28.179 1.00 44.12 94 THR A CA 1
ATOM 781 C C . THR A 1 94 ? -10.318 23.534 -29.287 1.00 44.12 94 THR A C 1
ATOM 783 O O . THR A 1 94 ? -10.758 24.656 -29.052 1.00 44.12 94 THR A O 1
ATOM 786 N N . ASP A 1 95 ? -9.920 23.166 -30.501 1.00 48.28 95 ASP A N 1
ATOM 787 C CA . ASP A 1 95 ? -10.322 23.827 -31.732 1.00 48.28 95 ASP A CA 1
ATOM 788 C C . ASP A 1 95 ? -11.791 23.481 -31.973 1.00 48.28 95 ASP A C 1
ATOM 790 O O . ASP A 1 95 ? -12.091 22.425 -32.524 1.00 48.28 95 ASP A O 1
ATOM 794 N N . SER A 1 96 ? -12.708 24.327 -31.485 1.00 49.94 96 SER A N 1
ATOM 795 C CA . SER A 1 96 ? -14.061 24.565 -32.032 1.00 49.94 96 SER A CA 1
ATOM 796 C C . SER A 1 96 ? -14.856 25.527 -31.137 1.00 49.94 96 SER A C 1
ATOM 798 O O . SER A 1 96 ? -15.727 25.110 -30.377 1.00 49.94 96 SER A O 1
ATOM 800 N N . VAL A 1 97 ? -14.620 26.832 -31.270 1.00 42.66 97 VAL A N 1
ATOM 801 C CA . VAL A 1 97 ? -15.698 27.822 -31.118 1.00 42.66 97 VAL A CA 1
ATOM 802 C C . VAL A 1 97 ? -15.622 28.734 -32.342 1.00 42.66 97 VAL A C 1
ATOM 804 O O . VAL A 1 97 ? -14.619 29.432 -32.497 1.00 42.66 97 VAL A O 1
ATOM 807 N N . PRO A 1 98 ? -16.611 28.709 -33.256 1.00 48.59 98 PRO A N 1
ATOM 808 C CA . PRO A 1 98 ? -16.634 29.643 -34.363 1.00 48.59 98 PRO A CA 1
ATOM 809 C C . PRO A 1 98 ? -17.006 31.030 -33.844 1.00 48.59 98 PRO A C 1
ATOM 811 O O . PRO A 1 98 ? -17.880 31.192 -32.992 1.00 48.59 98 PRO A O 1
ATOM 814 N N . ALA A 1 99 ? -16.315 32.020 -34.394 1.00 48.59 99 ALA A N 1
ATOM 815 C CA . ALA A 1 99 ? -16.618 33.427 -34.250 1.00 48.59 99 ALA A CA 1
ATOM 816 C C . ALA A 1 99 ? -18.093 33.722 -34.555 1.00 48.59 99 ALA A C 1
ATOM 818 O O . ALA A 1 99 ? -18.601 33.307 -35.596 1.00 48.59 99 ALA A O 1
ATOM 819 N N . GLN A 1 100 ? -18.725 34.521 -33.697 1.00 40.19 100 GLN A N 1
ATOM 820 C CA . GLN A 1 100 ? -19.698 35.516 -34.130 1.00 40.19 100 GLN A CA 1
ATOM 821 C C . GLN A 1 100 ? -19.446 36.806 -33.349 1.00 40.19 100 GLN A C 1
ATOM 823 O O . GLN A 1 100 ? -19.690 36.894 -32.147 1.00 40.19 100 GLN A O 1
ATOM 828 N N . GLU A 1 101 ? -18.911 37.788 -34.068 1.00 46.06 101 GLU A N 1
ATOM 829 C CA . GLU A 1 101 ? -19.220 39.191 -33.837 1.00 46.06 101 GLU A CA 1
ATOM 830 C C . GLU A 1 101 ? -20.735 39.352 -34.015 1.00 46.06 101 GLU A C 1
ATOM 832 O O . GLU A 1 101 ? -21.261 38.969 -35.058 1.00 46.06 101 GLU A O 1
ATOM 837 N N . ASP A 1 102 ? -21.432 39.905 -33.027 1.00 38.59 102 ASP A N 1
ATOM 838 C CA . ASP A 1 102 ? -22.307 41.032 -33.331 1.00 38.59 102 ASP A CA 1
ATOM 839 C C . ASP A 1 102 ? -22.561 41.884 -32.088 1.00 38.59 102 ASP A C 1
ATOM 841 O O . ASP A 1 102 ? -22.718 41.399 -30.965 1.00 38.59 102 ASP A O 1
ATOM 845 N N . GLN A 1 103 ? -22.547 43.184 -32.328 1.00 45.62 103 GLN A N 1
ATOM 846 C CA . GLN A 1 103 ? -22.829 44.238 -31.377 1.00 45.62 103 GLN A CA 1
ATOM 847 C C . GLN A 1 103 ? -24.340 44.312 -31.160 1.00 45.62 103 GLN A C 1
ATOM 849 O O . GLN A 1 103 ? -25.102 44.309 -32.121 1.00 45.62 103 GLN A O 1
ATOM 854 N N . THR A 1 104 ? -24.792 44.474 -29.918 1.00 37.31 104 THR A N 1
ATOM 855 C CA . THR A 1 104 ? -25.929 45.362 -29.623 1.00 37.31 104 THR A CA 1
ATOM 856 C C . THR A 1 104 ? -26.034 45.646 -28.130 1.00 37.31 104 THR A C 1
ATOM 858 O O . THR A 1 104 ? -26.056 44.746 -27.293 1.00 37.31 104 THR A O 1
ATOM 861 N N . ASP A 1 105 ? -26.089 46.941 -27.838 1.00 45.34 105 ASP A N 1
ATOM 862 C CA . ASP A 1 105 ? -26.406 47.564 -26.561 1.00 45.34 105 ASP A CA 1
ATOM 863 C C . ASP A 1 105 ? -27.620 46.948 -25.854 1.00 45.34 105 ASP A C 1
ATOM 865 O O . ASP A 1 105 ? -28.705 46.831 -26.428 1.00 45.34 105 ASP A O 1
ATOM 869 N N . SER A 1 106 ? -27.484 46.697 -24.552 1.00 56.31 106 SER A N 1
ATOM 870 C CA . SER A 1 106 ? -28.531 47.058 -23.590 1.00 56.31 106 SER A CA 1
ATOM 871 C C . SER A 1 106 ? -28.026 46.970 -22.159 1.00 56.31 106 SER A C 1
ATOM 873 O O . SER A 1 106 ? -27.744 45.894 -21.631 1.00 56.31 106 SER A O 1
ATOM 875 N N . ASP A 1 107 ? -27.978 48.147 -21.543 1.00 43.53 107 ASP A N 1
ATOM 876 C CA . ASP A 1 107 ? -28.046 48.387 -20.109 1.00 43.53 107 ASP A CA 1
ATOM 877 C C . ASP A 1 107 ? -28.973 47.401 -19.387 1.00 43.53 107 ASP A C 1
ATOM 879 O O . ASP A 1 107 ? -30.154 47.303 -19.718 1.00 43.53 107 ASP A O 1
ATOM 883 N N . CYS A 1 108 ? -28.472 46.775 -18.319 1.00 35.16 108 CYS A N 1
ATOM 884 C CA . CYS A 1 108 ? -29.228 46.614 -17.076 1.00 35.16 108 CYS A CA 1
ATOM 885 C C . CYS A 1 108 ? -28.303 46.288 -15.894 1.00 35.16 108 CYS A C 1
ATOM 887 O O . CYS A 1 108 ? -27.492 45.364 -15.907 1.00 35.16 108 CYS A O 1
ATOM 889 N N . LEU A 1 109 ? -28.476 47.094 -14.855 1.00 38.81 109 LEU A N 1
ATOM 890 C CA . LEU A 1 109 ? -27.767 47.124 -13.586 1.00 38.81 109 LEU A CA 1
ATOM 891 C C . LEU A 1 109 ? -28.122 45.952 -12.640 1.00 38.81 109 LEU A C 1
ATOM 893 O O . LEU A 1 109 ? -29.294 45.629 -12.469 1.00 38.81 109 LEU A O 1
ATOM 897 N N . LEU A 1 110 ? -27.088 45.504 -11.897 1.00 37.88 110 LEU A N 1
ATOM 898 C CA . LEU A 1 110 ? -27.067 44.893 -10.541 1.00 37.88 110 LEU A CA 1
ATOM 899 C C . LEU A 1 110 ? -27.498 43.414 -10.339 1.00 37.88 110 LEU A C 1
ATOM 901 O O . LEU A 1 110 ? -28.308 42.893 -11.096 1.00 37.88 110 LEU A O 1
ATOM 905 N N . PRO A 1 111 ? -27.103 42.747 -9.218 1.00 47.06 111 PRO A N 1
ATOM 906 C CA . PRO A 1 111 ? -25.985 43.000 -8.293 1.00 47.06 111 PRO A CA 1
ATOM 907 C C . PRO A 1 111 ? -25.086 41.770 -8.011 1.00 47.06 111 PRO A C 1
ATOM 909 O O . PRO A 1 111 ? -25.454 40.605 -8.170 1.00 47.06 111 PRO A O 1
ATOM 912 N N . GLU A 1 112 ? -23.904 42.063 -7.468 1.00 46.81 112 GLU A N 1
ATOM 913 C CA . GLU A 1 112 ? -22.933 41.119 -6.914 1.00 46.81 112 GLU A CA 1
ATOM 914 C C . GLU A 1 112 ? -23.531 40.237 -5.805 1.00 46.81 112 GLU A C 1
ATOM 916 O O . GLU A 1 112 ? -23.848 40.682 -4.697 1.00 46.81 112 GLU A O 1
ATOM 921 N N . LYS A 1 113 ? -23.627 38.932 -6.073 1.00 40.69 113 LYS A N 1
ATOM 922 C CA . LYS A 1 113 ? -24.041 37.931 -5.087 1.00 40.69 113 LYS A CA 1
ATOM 923 C C . LYS A 1 113 ? -22.809 37.346 -4.397 1.00 40.69 113 LYS A C 1
ATOM 925 O O . LYS A 1 113 ? -22.259 36.330 -4.819 1.00 40.69 113 LYS A O 1
ATOM 930 N N . LYS A 1 114 ? -22.402 37.975 -3.288 1.00 47.53 114 LYS A N 1
ATOM 931 C CA . LYS A 1 114 ? -21.472 37.402 -2.300 1.00 47.53 114 LYS A CA 1
ATOM 932 C C . LYS A 1 114 ? -21.983 36.030 -1.842 1.00 47.53 114 LYS A C 1
ATOM 934 O O . LYS A 1 114 ? -22.935 35.940 -1.066 1.00 47.53 114 LYS A O 1
ATOM 939 N N . ARG A 1 115 ? -21.339 34.947 -2.285 1.00 37.19 115 ARG A N 1
ATOM 940 C CA . ARG A 1 115 ? -21.533 33.612 -1.705 1.00 37.19 115 ARG A CA 1
ATOM 941 C C . ARG A 1 115 ? -20.775 33.534 -0.378 1.00 37.19 115 ARG A C 1
ATOM 943 O O . ARG A 1 115 ? -19.574 33.302 -0.347 1.00 37.19 115 ARG A O 1
ATOM 950 N N . LYS A 1 116 ? -21.509 33.715 0.724 1.00 43.09 116 LYS A N 1
ATOM 951 C CA . LYS A 1 116 ? -21.165 33.144 2.032 1.00 43.09 116 LYS A CA 1
ATOM 952 C C . LYS A 1 116 ? -21.343 31.629 1.932 1.00 43.09 116 LYS A C 1
ATOM 954 O O . LYS A 1 116 ? -22.472 31.151 1.891 1.00 43.09 116 LYS A O 1
ATOM 959 N N . THR A 1 117 ? -20.254 30.873 1.910 1.00 38.12 117 THR A N 1
ATOM 960 C CA . THR A 1 117 ? -20.287 29.440 2.217 1.00 38.12 117 THR A CA 1
ATOM 961 C C . THR A 1 117 ? -20.213 29.281 3.732 1.00 38.12 117 THR A C 1
ATOM 963 O O . THR A 1 117 ? -19.134 29.221 4.314 1.00 38.12 117 THR A O 1
ATOM 966 N N . SER A 1 118 ? -21.373 29.254 4.388 1.00 38.44 118 SER A N 1
ATOM 967 C CA . SER A 1 118 ? -21.501 28.655 5.715 1.00 38.44 118 SER A CA 1
ATOM 968 C C . SER A 1 118 ? -21.403 27.140 5.541 1.00 38.44 118 SER A C 1
ATOM 970 O O . SER A 1 118 ? -22.365 26.500 5.118 1.00 38.44 118 SER A O 1
ATOM 972 N N . GLY A 1 119 ? -20.222 26.581 5.797 1.00 32.56 119 GLY A N 1
ATOM 973 C CA . GLY A 1 119 ? -20.014 25.138 5.842 1.00 32.56 119 GLY A CA 1
ATOM 974 C C . GLY A 1 119 ? -20.679 24.562 7.085 1.00 32.56 119 GLY A C 1
ATOM 975 O O . GLY A 1 119 ? -20.118 24.610 8.176 1.00 32.56 119 GLY A O 1
ATOM 976 N N . THR A 1 120 ? -21.892 24.042 6.934 1.00 37.97 120 THR A N 1
ATOM 977 C CA . THR A 1 120 ? -22.475 23.101 7.886 1.00 37.97 120 THR A CA 1
ATOM 978 C C . THR A 1 120 ? -21.666 21.808 7.831 1.00 37.97 120 THR A C 1
ATOM 980 O O . THR A 1 120 ? -21.535 21.195 6.771 1.00 37.97 120 THR A O 1
ATOM 983 N N . ASN A 1 121 ? -21.103 21.416 8.979 1.00 41.53 121 ASN A N 1
ATOM 984 C CA . ASN A 1 121 ? -20.439 20.132 9.198 1.00 41.53 121 ASN A CA 1
ATOM 985 C C . ASN A 1 121 ? -21.446 19.001 8.949 1.00 41.53 121 ASN A C 1
ATOM 987 O O . ASN A 1 121 ? -22.159 18.581 9.857 1.00 41.53 121 ASN A O 1
ATOM 991 N N . SER A 1 122 ? -21.549 18.564 7.699 1.00 45.16 122 SER A N 1
ATOM 992 C CA . SER A 1 122 ? -22.295 17.375 7.321 1.00 45.16 122 SER A CA 1
ATOM 993 C C . SER A 1 122 ? -21.393 16.165 7.529 1.00 45.16 122 SER A C 1
ATOM 995 O O . SER A 1 122 ? -20.242 16.149 7.098 1.00 45.16 122 SER A O 1
ATOM 997 N N . ASP A 1 123 ? -21.940 15.208 8.274 1.00 47.19 123 ASP A N 1
ATOM 998 C CA . ASP A 1 123 ? -21.505 13.828 8.479 1.00 47.19 123 ASP A CA 1
ATOM 999 C C . ASP A 1 123 ? -20.397 13.358 7.518 1.00 47.19 123 ASP A C 1
ATOM 1001 O O . ASP A 1 123 ? -20.639 12.971 6.373 1.00 47.19 123 ASP A O 1
ATOM 1005 N N . LEU A 1 124 ? -19.152 13.378 8.004 1.00 46.94 124 LEU A N 1
ATOM 1006 C CA . LEU A 1 124 ? -18.006 12.785 7.321 1.00 46.94 124 LEU A CA 1
ATOM 1007 C C . LEU A 1 124 ? -18.136 11.261 7.391 1.00 46.94 124 LEU A C 1
ATOM 1009 O O . LEU A 1 124 ? -17.611 10.598 8.287 1.00 46.94 124 LEU A O 1
ATOM 1013 N N . THR A 1 125 ? -18.847 10.682 6.427 1.00 49.81 125 THR A N 1
ATOM 1014 C CA . THR A 1 125 ? -18.795 9.243 6.182 1.00 49.81 125 THR A CA 1
ATOM 1015 C C . THR A 1 125 ? -17.374 8.890 5.742 1.00 49.81 125 THR A C 1
ATOM 1017 O O . THR A 1 125 ? -16.932 9.307 4.671 1.00 49.81 125 THR A O 1
ATOM 1020 N N . LEU A 1 126 ? -16.653 8.116 6.562 1.00 52.41 126 LEU A N 1
ATOM 1021 C CA . LEU A 1 126 ? -15.254 7.705 6.342 1.00 52.41 126 LEU A CA 1
ATOM 1022 C C . LEU A 1 126 ? -14.986 6.999 4.995 1.00 52.41 126 LEU A C 1
ATOM 1024 O O . LEU A 1 126 ? -13.833 6.798 4.634 1.00 52.41 126 LEU A O 1
ATOM 1028 N N . SER A 1 127 ? -16.023 6.620 4.248 1.00 43.31 127 SER A N 1
ATOM 1029 C CA . SER A 1 127 ? -15.942 5.809 3.032 1.00 43.31 127 SER A CA 1
ATOM 1030 C C . SER A 1 127 ? -15.403 6.530 1.786 1.00 43.31 127 SER A C 1
ATOM 1032 O O . SER A 1 127 ? -15.372 5.913 0.729 1.00 43.31 127 S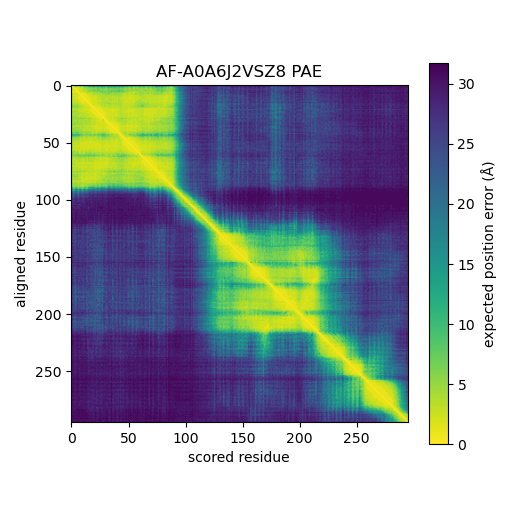ER A O 1
ATOM 1034 N N . GLY A 1 128 ? -14.996 7.805 1.871 1.00 46.03 128 GLY A N 1
ATOM 1035 C CA . GLY A 1 128 ? -14.512 8.589 0.717 1.00 46.03 128 GLY A CA 1
ATOM 1036 C C . GLY A 1 128 ? -13.235 9.407 0.947 1.00 46.03 128 GLY A C 1
ATOM 1037 O O . GLY A 1 128 ? -12.884 10.244 0.113 1.00 46.03 128 GLY A O 1
ATOM 1038 N N . LEU A 1 129 ? -12.548 9.223 2.077 1.00 60.66 129 LEU A N 1
ATOM 1039 C CA . LEU A 1 129 ? -11.319 9.961 2.382 1.00 60.66 129 LEU A CA 1
ATOM 1040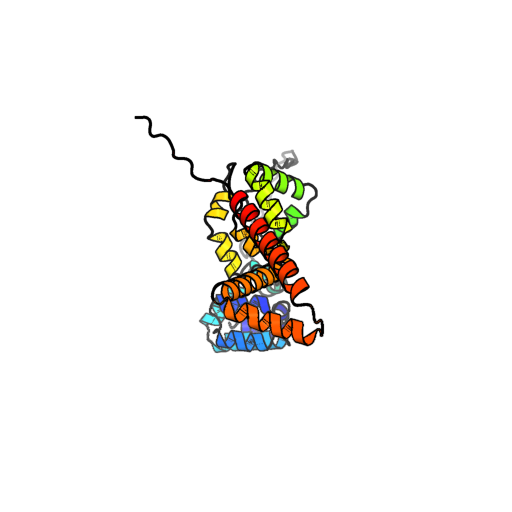 C C . LEU A 1 129 ? -10.101 9.179 1.885 1.00 60.66 129 LEU A C 1
ATOM 1042 O O . LEU A 1 129 ? -9.845 8.063 2.328 1.00 60.66 129 LEU A O 1
ATOM 1046 N N . THR A 1 130 ? -9.325 9.790 0.989 1.00 64.06 130 THR A N 1
ATOM 1047 C CA . THR A 1 130 ? -7.955 9.341 0.716 1.00 64.06 130 THR A CA 1
ATOM 1048 C C . THR A 1 130 ? -7.109 9.501 1.982 1.00 64.06 130 THR A C 1
ATOM 1050 O O . THR A 1 130 ? -7.391 10.368 2.814 1.00 64.06 130 THR A O 1
ATOM 1053 N N . TRP A 1 131 ? -6.057 8.692 2.139 1.00 59.59 131 TRP A N 1
ATOM 1054 C CA . TRP A 1 131 ? -5.178 8.746 3.318 1.00 59.59 131 TRP A CA 1
ATOM 1055 C C . TRP A 1 131 ? -4.644 10.163 3.590 1.00 59.59 131 TRP A C 1
ATOM 1057 O O . TRP A 1 131 ? -4.678 10.620 4.726 1.00 59.59 131 TRP A O 1
ATOM 1067 N N . ALA A 1 132 ? -4.286 10.909 2.539 1.00 61.28 132 ALA A N 1
ATOM 1068 C CA . ALA A 1 132 ? -3.851 12.304 2.644 1.00 61.28 132 ALA A CA 1
ATOM 1069 C C . ALA A 1 132 ? -4.917 13.229 3.261 1.00 61.28 132 ALA A C 1
ATOM 1071 O O . ALA A 1 132 ? -4.604 14.086 4.084 1.00 61.28 132 ALA A O 1
ATOM 1072 N N . LYS A 1 133 ? -6.198 13.038 2.915 1.00 73.25 133 LYS A N 1
ATOM 1073 C CA . LYS A 1 133 ? -7.298 13.803 3.521 1.00 73.25 133 LYS A CA 1
ATOM 1074 C C . LYS A 1 133 ? -7.536 13.397 4.974 1.00 73.25 133 LYS A C 1
ATOM 1076 O O . LYS A 1 133 ? -7.929 14.240 5.775 1.00 73.25 133 LYS A O 1
ATOM 1081 N N . LEU A 1 134 ? -7.305 12.128 5.318 1.00 72.12 134 LEU A N 1
ATOM 1082 C CA . LEU A 1 134 ? -7.398 11.647 6.695 1.00 72.12 134 LEU A CA 1
ATOM 1083 C C . LEU A 1 134 ? -6.269 12.221 7.561 1.00 72.12 134 LEU A C 1
ATOM 1085 O O . LEU A 1 134 ? -6.547 12.726 8.645 1.00 72.12 134 LEU A O 1
ATOM 1089 N N . GLU A 1 135 ? -5.026 12.209 7.076 1.00 71.62 135 GLU A N 1
ATOM 1090 C CA . GLU A 1 135 ? -3.898 12.862 7.752 1.00 71.62 135 GLU A CA 1
ATOM 1091 C C . GLU A 1 135 ? -4.171 14.354 7.942 1.00 71.62 135 GLU A C 1
ATOM 1093 O O . GLU A 1 135 ? -4.114 14.845 9.067 1.00 71.62 135 GLU A O 1
ATOM 1098 N N . GLN A 1 136 ? -4.585 15.052 6.880 1.00 79.44 136 GLN A N 1
ATOM 1099 C CA . GLN A 1 136 ? -4.947 16.467 6.951 1.00 79.44 136 GLN A CA 1
ATOM 1100 C C . GLN A 1 136 ? -6.073 16.733 7.962 1.00 79.44 136 GLN A C 1
ATOM 1102 O O . GLN A 1 136 ? -6.032 17.732 8.679 1.00 79.44 136 GLN A O 1
ATOM 1107 N N . TYR A 1 137 ? -7.076 15.853 8.035 1.00 78.88 137 TYR A N 1
ATOM 1108 C CA . TYR A 1 137 ? -8.167 15.958 9.001 1.00 78.88 137 TYR A CA 1
ATOM 1109 C C . TYR A 1 137 ? -7.671 15.784 10.441 1.00 78.88 137 TYR A C 1
ATOM 1111 O O . TYR A 1 137 ? -8.037 16.580 11.303 1.00 78.88 137 TYR A O 1
ATOM 1119 N N . ILE A 1 138 ? -6.825 14.785 10.703 1.00 75.62 138 ILE A N 1
ATOM 1120 C CA . ILE A 1 138 ? -6.294 14.497 12.045 1.00 75.62 138 ILE A CA 1
ATOM 1121 C C . ILE A 1 138 ? -5.302 15.578 12.498 1.00 75.62 138 ILE A C 1
ATOM 1123 O O . ILE A 1 138 ? -5.238 15.883 13.686 1.00 75.62 138 ILE A O 1
ATOM 1127 N N . SER A 1 139 ? -4.558 16.194 11.576 1.00 81.69 139 SER A N 1
ATOM 1128 C CA . SER A 1 139 ? -3.623 17.282 11.892 1.00 81.69 139 SER A CA 1
ATOM 1129 C C . SER A 1 139 ? -4.302 18.586 12.326 1.00 81.69 139 SER A C 1
ATOM 1131 O O . SER A 1 139 ? -3.631 19.461 12.872 1.00 81.69 139 SER A O 1
ATOM 1133 N N . GLN A 1 140 ? -5.606 18.757 12.091 1.00 85.38 140 GLN A N 1
ATOM 1134 C CA . GLN A 1 140 ? -6.319 19.945 12.558 1.00 85.38 140 GLN A CA 1
ATOM 1135 C C . GLN A 1 140 ? -6.565 19.875 14.078 1.00 85.38 140 GLN A C 1
ATOM 1137 O O . GLN A 1 140 ? -7.056 18.857 14.577 1.00 85.38 140 GLN A O 1
ATOM 1142 N N . PRO A 1 141 ? -6.291 20.958 14.826 1.00 87.31 141 PRO A N 1
ATOM 1143 C CA . PRO A 1 141 ? -6.512 20.992 16.270 1.00 87.31 141 PRO A CA 1
ATOM 1144 C C . PRO A 1 141 ? -7.996 20.777 16.603 1.00 87.31 141 PRO A C 1
ATOM 1146 O O . PRO A 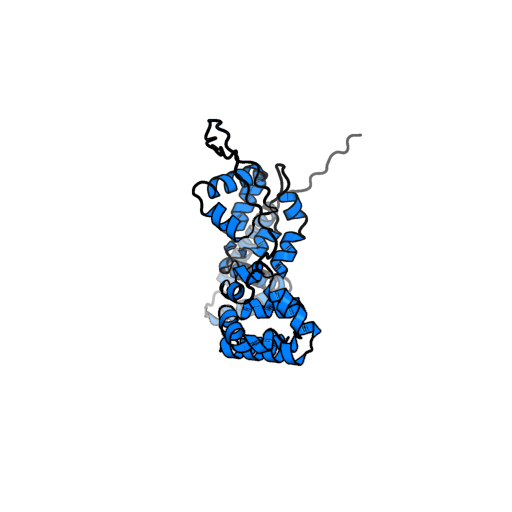1 141 ? -8.874 21.361 15.965 1.00 87.31 141 PRO A O 1
ATOM 1149 N N . GLY A 1 142 ? -8.290 19.938 17.598 1.00 82.44 142 GLY A N 1
ATOM 1150 C CA . GLY A 1 142 ? -9.661 19.607 17.999 1.00 82.44 142 GLY A CA 1
ATOM 1151 C C . GLY A 1 142 ? -10.261 18.388 17.288 1.00 82.44 142 GLY A C 1
ATOM 1152 O O . GLY A 1 142 ? -11.248 17.827 17.768 1.00 82.44 142 GLY A O 1
ATOM 1153 N N . ASN A 1 143 ? -9.722 17.967 16.136 1.00 79.06 143 ASN A N 1
ATOM 1154 C CA . ASN A 1 143 ? -10.278 16.827 15.397 1.00 79.06 143 ASN A CA 1
ATOM 1155 C C . ASN A 1 143 ? -9.874 15.484 16.012 1.00 79.06 143 ASN A C 1
ATOM 1157 O O . ASN A 1 143 ? -10.665 14.542 15.975 1.00 79.06 143 ASN A O 1
ATOM 1161 N N . GLY A 1 144 ? -8.689 15.407 16.624 1.00 76.25 144 GLY A N 1
ATOM 1162 C CA . GLY A 1 144 ? -8.270 14.239 17.397 1.00 76.25 144 GLY A CA 1
ATOM 1163 C C . GLY A 1 144 ? -9.193 13.991 18.591 1.00 76.25 144 GLY A C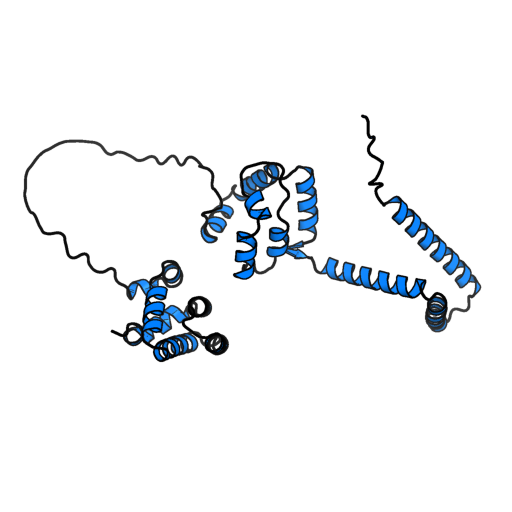 1
ATOM 1164 O O . GLY A 1 144 ? -9.694 12.882 18.760 1.00 76.25 144 GLY A O 1
ATOM 1165 N N . GLU A 1 145 ? -9.499 15.032 19.367 1.00 82.19 145 GLU A N 1
ATOM 1166 C CA . GLU A 1 145 ? -10.389 14.953 20.529 1.00 82.19 145 GLU A CA 1
ATOM 1167 C C . GLU A 1 145 ? -11.811 14.557 20.122 1.00 82.19 145 GLU A C 1
ATOM 1169 O O . GLU A 1 145 ? -12.398 13.662 20.725 1.00 82.19 145 GLU A O 1
ATOM 1174 N N . LYS A 1 146 ? -12.344 15.146 19.043 1.00 82.31 146 LYS A N 1
ATOM 1175 C CA . LYS A 1 146 ? -13.657 14.762 18.492 1.00 82.31 146 LYS A CA 1
ATOM 1176 C C . LYS A 1 146 ? -13.690 13.316 18.007 1.00 82.31 146 LYS A C 1
ATOM 1178 O O . LYS A 1 146 ? -14.711 12.644 18.154 1.00 82.31 146 LYS A O 1
ATOM 1183 N N . LEU A 1 147 ? -12.601 12.836 17.403 1.00 80.00 147 LEU A N 1
ATOM 1184 C CA . LEU A 1 147 ? -12.495 11.449 16.958 1.00 80.00 147 LEU A CA 1
ATOM 1185 C C . LEU A 1 147 ? -12.509 10.498 18.159 1.00 80.00 147 LEU A C 1
ATOM 1187 O O . LEU A 1 147 ? -13.222 9.495 18.123 1.00 80.00 147 LEU A O 1
ATOM 1191 N N . ILE A 1 148 ? -11.775 10.835 19.222 1.00 79.38 148 ILE A N 1
ATOM 1192 C CA . ILE A 1 148 ? -11.762 10.082 20.481 1.00 79.38 148 ILE A CA 1
ATOM 1193 C C . ILE A 1 148 ? -13.159 10.080 21.113 1.00 79.38 148 ILE A C 1
ATOM 1195 O O . ILE A 1 148 ? -13.684 9.008 21.390 1.00 79.38 148 ILE A O 1
ATOM 1199 N N . GLU A 1 149 ? -13.812 11.237 21.238 1.00 83.62 149 GLU A N 1
ATOM 1200 C CA . GLU A 1 149 ? -15.164 11.350 21.805 1.00 83.62 149 GLU A CA 1
ATOM 1201 C C . GLU A 1 149 ? -16.195 10.525 21.007 1.00 83.62 149 GLU A C 1
ATOM 1203 O O . GLU A 1 149 ? -17.077 9.873 21.571 1.00 83.62 149 GLU A O 1
ATOM 1208 N N . ASN A 1 150 ? -16.091 10.512 19.674 1.00 80.50 150 ASN A N 1
ATOM 1209 C CA . ASN A 1 150 ? -16.966 9.706 18.820 1.00 80.50 150 ASN A CA 1
ATOM 1210 C C . ASN A 1 150 ? -16.701 8.203 19.003 1.00 80.50 150 ASN A C 1
ATOM 1212 O O . ASN A 1 150 ? -17.642 7.413 19.100 1.00 80.50 150 ASN A O 1
ATOM 1216 N N . LEU A 1 151 ? -15.431 7.801 19.106 1.00 81.31 151 LEU A N 1
ATOM 1217 C CA . LEU A 1 151 ? -15.065 6.419 19.416 1.00 81.31 151 LEU A CA 1
ATOM 1218 C C . LEU A 1 151 ? -15.596 5.993 20.789 1.00 81.31 151 LEU A C 1
ATOM 1220 O O . LEU A 1 151 ? -16.186 4.919 20.888 1.00 81.31 151 LEU A O 1
ATOM 1224 N N . GLU A 1 152 ? -15.466 6.840 21.809 1.00 81.81 152 GLU A N 1
ATOM 1225 C CA . GLU A 1 152 ? -16.000 6.595 23.152 1.00 81.81 152 GLU A CA 1
ATOM 1226 C C . GLU A 1 152 ? -17.522 6.419 23.141 1.00 81.81 152 GLU A C 1
ATOM 1228 O O . GLU A 1 152 ? -18.027 5.466 23.728 1.00 81.81 152 GLU A O 1
ATOM 1233 N N . LYS A 1 153 ? -18.260 7.261 22.402 1.00 82.38 153 LYS A N 1
ATOM 1234 C CA . LYS A 1 153 ? -19.724 7.128 22.244 1.00 82.38 153 LYS A CA 1
ATOM 1235 C C . LYS A 1 153 ? -20.137 5.850 21.505 1.00 82.38 153 LYS A C 1
ATOM 1237 O O . LYS A 1 153 ? -21.207 5.298 21.772 1.00 82.38 153 LYS A O 1
ATOM 1242 N N . LYS A 1 154 ? -19.321 5.387 20.552 1.00 79.38 154 LYS A N 1
ATOM 1243 C CA . LYS A 1 154 ? -19.596 4.179 19.755 1.00 79.38 154 LYS A CA 1
ATOM 1244 C C . LYS A 1 154 ? -19.259 2.882 20.488 1.00 79.38 154 LYS A C 1
ATOM 1246 O O . LYS A 1 154 ? -19.872 1.847 20.200 1.00 79.38 154 LYS A O 1
ATOM 1251 N N . LEU A 1 155 ? -18.296 2.914 21.401 1.00 84.12 155 LEU A N 1
ATOM 1252 C CA . LEU A 1 155 ? -17.872 1.762 22.191 1.00 84.12 155 LEU A CA 1
ATOM 1253 C C . LEU A 1 155 ? -18.795 1.562 23.408 1.00 84.12 155 LEU A C 1
ATOM 1255 O O . LEU A 1 155 ? -19.392 2.499 23.925 1.00 84.12 155 LEU A O 1
ATOM 1259 N N . LEU A 1 156 ? -18.950 0.316 23.867 1.00 76.38 156 LEU A N 1
ATOM 1260 C CA . LEU A 1 156 ? -19.579 0.042 25.169 1.00 76.38 156 LEU A CA 1
ATOM 1261 C C . LEU A 1 156 ? -18.644 0.525 26.285 1.00 76.38 156 LEU A C 1
ATOM 1263 O O . LEU A 1 156 ? -17.426 0.361 26.154 1.00 76.38 156 LEU A O 1
ATOM 1267 N N . ALA A 1 157 ? -19.198 1.011 27.400 1.00 76.19 157 ALA A N 1
ATOM 1268 C CA . ALA A 1 157 ? -18.421 1.489 28.551 1.00 76.19 157 ALA A CA 1
ATOM 1269 C C . ALA A 1 157 ? -17.341 0.474 28.986 1.00 76.19 157 ALA A C 1
ATOM 1271 O O . ALA A 1 157 ? -16.163 0.811 29.078 1.00 76.19 157 ALA A O 1
ATOM 1272 N N . ASP A 1 158 ? -17.707 -0.807 29.082 1.00 77.62 158 ASP A N 1
ATOM 1273 C CA . ASP A 1 158 ? -16.785 -1.878 29.490 1.00 77.62 158 ASP A CA 1
ATOM 1274 C C . ASP A 1 158 ? -15.756 -2.251 28.408 1.00 77.62 158 ASP A C 1
ATOM 1276 O O . ASP A 1 158 ? -14.698 -2.821 28.687 1.00 77.62 158 ASP A O 1
ATOM 1280 N N . THR A 1 159 ? -16.046 -1.947 27.139 1.00 81.94 159 THR A N 1
ATOM 1281 C CA . THR A 1 159 ? -15.128 -2.258 26.034 1.00 81.94 159 THR A CA 1
ATOM 1282 C C . THR A 1 159 ? -14.009 -1.241 25.893 1.00 81.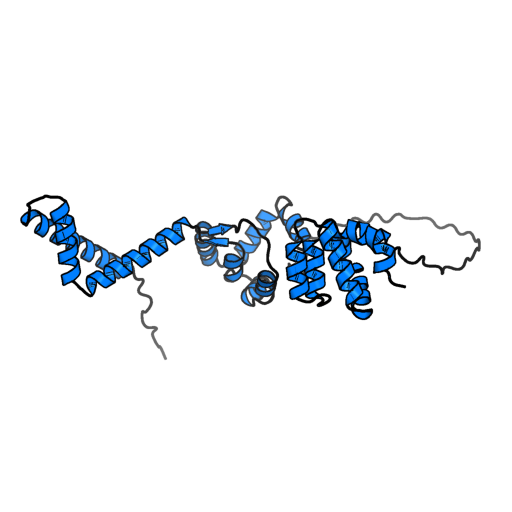94 159 THR A C 1
ATOM 1284 O O . THR A 1 159 ? -12.935 -1.624 25.431 1.00 81.94 159 THR A O 1
ATOM 1287 N N . MET A 1 160 ? -14.219 0.008 26.322 1.00 84.38 160 MET A N 1
ATOM 1288 C CA . MET A 1 160 ? -13.193 1.048 26.245 1.00 84.38 160 MET A CA 1
ATOM 1289 C C . MET A 1 160 ? -12.034 0.745 27.198 1.00 84.38 160 MET A C 1
ATOM 1291 O O . MET A 1 160 ? -10.888 0.694 26.760 1.00 84.38 160 MET A O 1
ATOM 1295 N N . SER A 1 161 ? -12.318 0.404 28.460 1.00 84.94 161 SER A N 1
ATOM 1296 C CA . SER A 1 161 ? -11.276 0.009 29.422 1.00 84.94 161 SER A CA 1
ATOM 1297 C C . SER A 1 161 ? -10.507 -1.234 28.967 1.00 84.94 161 SER A C 1
ATOM 1299 O O . SER A 1 161 ? -9.290 -1.321 29.132 1.00 84.94 161 SER A O 1
ATOM 1301 N N . LYS A 1 162 ? -11.197 -2.195 28.334 1.00 87.38 162 LYS A N 1
ATOM 1302 C CA . LYS A 1 162 ? -10.556 -3.387 27.764 1.00 87.38 162 LYS A CA 1
ATOM 1303 C C . LYS A 1 162 ? -9.663 -3.050 26.568 1.00 87.38 162 LYS A C 1
ATOM 1305 O O . LYS A 1 162 ? -8.582 -3.621 26.446 1.00 87.38 162 LYS A O 1
ATOM 1310 N N . LEU A 1 163 ? -10.105 -2.139 25.700 1.00 86.44 163 LEU A N 1
ATOM 1311 C CA . LEU A 1 163 ? -9.324 -1.658 24.561 1.00 86.44 163 LEU A CA 1
ATOM 1312 C C . LEU A 1 163 ? -8.087 -0.889 25.032 1.00 86.44 163 LEU A C 1
ATOM 1314 O O . LEU A 1 163 ? -6.992 -1.140 24.541 1.00 86.44 163 LEU A O 1
ATOM 1318 N N . GLU A 1 164 ? -8.239 -0.008 26.017 1.00 87.25 164 GLU A N 1
ATOM 1319 C CA . GLU A 1 164 ? -7.134 0.749 26.603 1.00 87.25 164 GLU A CA 1
ATOM 1320 C C . GLU A 1 164 ? -6.094 -0.183 27.241 1.00 87.25 164 GLU A C 1
ATOM 1322 O O . GLU A 1 164 ? -4.893 -0.029 27.011 1.00 87.25 164 GLU A O 1
ATOM 1327 N N . ALA A 1 165 ? -6.539 -1.199 27.986 1.00 88.06 165 ALA A N 1
ATOM 1328 C CA . ALA A 1 165 ? -5.655 -2.216 28.550 1.00 88.06 165 ALA A CA 1
ATOM 1329 C C . ALA A 1 165 ? -4.901 -3.002 27.460 1.00 88.06 165 ALA A C 1
ATOM 1331 O O . ALA A 1 165 ? -3.703 -3.265 27.606 1.00 88.06 165 ALA A O 1
ATOM 1332 N N . ASP A 1 166 ? -5.573 -3.346 26.355 1.00 86.56 166 ASP A N 1
ATOM 1333 C CA . ASP A 1 166 ? -4.948 -4.045 25.228 1.00 86.56 166 ASP A CA 1
ATOM 1334 C C . ASP A 1 166 ? -3.918 -3.147 24.519 1.00 86.56 166 ASP A C 1
ATOM 1336 O O . ASP A 1 166 ? -2.793 -3.581 24.263 1.00 86.56 166 ASP A O 1
ATOM 1340 N N . LEU A 1 167 ? -4.238 -1.869 24.293 1.00 88.44 167 LEU A N 1
ATOM 1341 C CA . LEU A 1 167 ? -3.340 -0.895 23.664 1.00 88.44 167 LEU A CA 1
ATOM 1342 C C . LEU A 1 167 ? -2.133 -0.533 24.541 1.00 88.44 167 LEU A C 1
ATOM 1344 O O . LEU A 1 167 ? -1.026 -0.418 24.017 1.00 88.44 167 LEU A O 1
ATOM 1348 N N . LYS A 1 168 ? -2.290 -0.438 25.870 1.00 89.19 168 LYS A N 1
ATOM 1349 C CA . LYS A 1 168 ? -1.169 -0.213 26.809 1.00 89.19 168 LYS A CA 1
ATOM 1350 C C . LYS A 1 168 ? -0.090 -1.292 26.703 1.00 89.19 168 LYS A C 1
ATOM 1352 O O . LYS A 1 168 ? 1.086 -1.009 26.922 1.00 89.19 168 LYS A O 1
ATOM 1357 N N . SER A 1 169 ? -0.476 -2.514 26.335 1.00 86.19 169 SER A N 1
ATOM 1358 C CA . SER A 1 169 ? 0.444 -3.644 26.160 1.00 86.19 169 SER A CA 1
ATOM 1359 C C . SER A 1 169 ? 1.107 -3.732 24.784 1.00 86.19 169 SER A C 1
ATOM 1361 O O . SER A 1 169 ? 1.879 -4.658 24.519 1.00 86.19 169 SER A O 1
ATOM 1363 N N . LYS A 1 170 ? 0.801 -2.791 23.891 1.00 89.38 170 LYS A N 1
ATOM 1364 C CA . LYS A 1 170 ? 1.228 -2.818 22.498 1.00 89.38 170 LYS A CA 1
ATOM 1365 C C . LYS A 1 170 ? 2.087 -1.604 22.155 1.00 89.38 170 LYS A C 1
ATOM 1367 O O . LYS A 1 170 ? 2.132 -0.614 22.888 1.00 89.38 170 LYS A O 1
ATOM 1372 N N . THR A 1 171 ? 2.819 -1.705 21.055 1.00 87.25 171 THR A N 1
ATOM 1373 C CA . THR A 1 171 ? 3.552 -0.594 20.441 1.00 87.25 171 THR A CA 1
ATOM 1374 C C . THR A 1 171 ? 3.046 -0.367 19.025 1.00 87.25 171 THR A C 1
ATOM 1376 O O . THR A 1 171 ? 2.723 -1.337 18.336 1.00 87.25 171 THR A O 1
ATOM 1379 N N . PRO A 1 172 ? 2.966 0.890 18.559 1.00 85.94 172 PRO A N 1
ATOM 1380 C CA . PRO A 1 172 ? 2.693 1.162 17.155 1.00 85.94 172 PRO A CA 1
ATOM 1381 C C . PRO A 1 172 ? 3.729 0.463 16.271 1.00 85.94 172 PRO A C 1
ATOM 1383 O O . PRO A 1 172 ? 4.917 0.415 16.608 1.00 85.94 172 PRO A O 1
ATOM 1386 N N . LYS A 1 173 ? 3.299 -0.079 15.131 1.00 87.06 173 LYS A N 1
ATOM 1387 C CA . LYS A 1 173 ? 4.243 -0.530 14.105 1.00 87.06 173 LYS A CA 1
ATOM 1388 C C . LYS A 1 173 ? 4.971 0.700 13.569 1.00 87.06 173 LYS A C 1
ATOM 1390 O O . LYS A 1 173 ? 4.329 1.629 13.095 1.00 87.06 173 LYS A O 1
ATOM 1395 N N . GLY A 1 174 ? 6.303 0.703 13.666 1.00 72.12 174 GLY A N 1
ATOM 1396 C CA . GLY A 1 174 ? 7.135 1.864 13.316 1.00 72.12 174 GLY A CA 1
ATOM 1397 C C . GLY A 1 174 ? 6.939 2.361 11.882 1.00 72.12 174 GLY A C 1
ATOM 1398 O O . GLY A 1 174 ? 7.077 3.550 11.630 1.00 72.12 174 GLY A O 1
ATOM 1399 N N . ASN A 1 175 ? 6.517 1.474 10.978 1.00 73.81 175 ASN A N 1
ATOM 1400 C CA . ASN A 1 175 ? 6.042 1.847 9.655 1.00 73.81 175 ASN A CA 1
ATOM 1401 C C . ASN A 1 175 ? 4.540 1.570 9.585 1.00 73.81 175 ASN A C 1
ATOM 1403 O O . ASN A 1 175 ? 4.117 0.413 9.557 1.00 73.81 175 ASN A O 1
ATOM 1407 N N . LEU A 1 176 ? 3.740 2.633 9.496 1.00 70.19 176 LEU A N 1
ATOM 1408 C CA . LEU A 1 176 ? 2.309 2.554 9.186 1.00 70.19 176 LEU A CA 1
ATOM 1409 C C . LEU A 1 176 ? 2.052 2.216 7.705 1.00 70.19 176 LEU A C 1
ATOM 1411 O O . LEU A 1 176 ? 0.930 2.359 7.229 1.00 70.19 176 LEU A O 1
ATOM 1415 N N . SER A 1 177 ? 3.070 1.763 6.961 1.00 70.62 177 SER A N 1
ATOM 1416 C CA . SER A 1 177 ? 2.918 1.358 5.568 1.00 70.62 177 SER A CA 1
ATOM 1417 C C . SER A 1 177 ? 2.036 0.114 5.498 1.00 70.62 177 SER A C 1
ATOM 1419 O O . SER A 1 177 ? 2.488 -1.013 5.722 1.00 70.62 177 SER A O 1
ATOM 1421 N N . LEU A 1 178 ? 0.760 0.330 5.200 1.00 78.19 178 LEU A N 1
ATOM 1422 C CA . LEU A 1 178 ? -0.181 -0.732 4.896 1.00 78.19 178 LEU A CA 1
ATOM 1423 C C . LEU A 1 178 ? 0.223 -1.348 3.556 1.00 78.19 178 LEU A C 1
ATOM 1425 O O . LEU A 1 178 ? 0.181 -0.690 2.519 1.00 78.19 178 LEU A O 1
ATOM 1429 N N . ASN A 1 179 ? 0.640 -2.613 3.570 1.00 82.00 179 ASN A N 1
ATOM 1430 C CA . ASN A 1 179 ? 0.783 -3.358 2.326 1.00 82.00 179 ASN A CA 1
ATOM 1431 C C . ASN A 1 179 ? -0.609 -3.637 1.732 1.00 82.00 179 ASN A C 1
ATOM 1433 O O . ASN A 1 179 ? -1.615 -3.621 2.443 1.00 82.00 179 ASN A O 1
ATOM 1437 N N . PHE A 1 180 ? -0.667 -3.908 0.427 1.00 78.25 180 PHE A N 1
ATOM 1438 C CA . PHE A 1 180 ? -1.929 -4.166 -0.278 1.00 78.25 180 PHE A CA 1
ATOM 1439 C C . PHE A 1 180 ? -2.773 -5.254 0.407 1.00 78.25 180 PHE A C 1
ATOM 1441 O O . PHE A 1 180 ? -3.982 -5.121 0.553 1.00 78.25 180 PHE A O 1
ATOM 1448 N N . GLU A 1 181 ? -2.109 -6.289 0.918 1.00 85.94 181 GLU A N 1
ATOM 1449 C CA . GLU A 1 181 ? -2.737 -7.374 1.668 1.00 85.94 181 GLU A CA 1
ATOM 1450 C C . GLU A 1 181 ? -3.440 -6.889 2.951 1.00 85.94 181 GLU A C 1
ATOM 1452 O O . GLU A 1 181 ? -4.545 -7.329 3.265 1.00 85.94 181 GLU A O 1
ATOM 1457 N N . ALA A 1 182 ? -2.830 -5.973 3.707 1.00 86.44 182 ALA A N 1
ATOM 1458 C CA . ALA A 1 182 ? -3.426 -5.381 4.899 1.00 86.44 182 ALA A CA 1
ATOM 1459 C C . ALA A 1 182 ? -4.607 -4.470 4.546 1.00 86.44 182 ALA A C 1
ATOM 1461 O O . ALA A 1 182 ? -5.612 -4.495 5.255 1.00 86.44 182 ALA A O 1
ATOM 1462 N N . ILE A 1 183 ? -4.512 -3.714 3.447 1.00 85.00 183 ILE A N 1
ATOM 1463 C CA . ILE A 1 183 ? -5.610 -2.874 2.944 1.00 85.00 183 ILE A CA 1
ATOM 1464 C C . 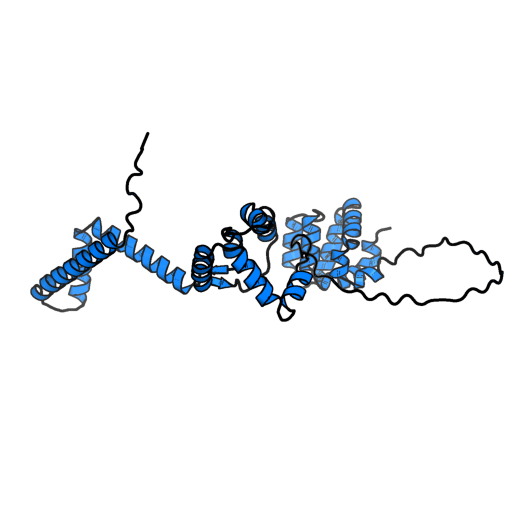ILE A 1 183 ? -6.806 -3.755 2.583 1.00 85.00 183 ILE A C 1
ATOM 1466 O O . ILE A 1 183 ? -7.886 -3.576 3.139 1.00 85.00 183 ILE A O 1
ATOM 1470 N N . TYR A 1 184 ? -6.587 -4.779 1.755 1.00 83.56 184 TYR A N 1
ATOM 1471 C CA . TYR A 1 184 ? -7.631 -5.718 1.352 1.00 83.56 184 TYR A CA 1
ATOM 1472 C C . TYR A 1 184 ? -8.284 -6.407 2.559 1.00 83.56 184 TYR A C 1
ATOM 1474 O O . TYR A 1 184 ? -9.509 -6.525 2.645 1.00 83.56 184 TYR A O 1
ATOM 1482 N N . LYS A 1 185 ? -7.477 -6.814 3.546 1.00 90.88 185 LYS A N 1
ATOM 1483 C CA . LYS A 1 185 ? -7.968 -7.393 4.804 1.00 90.88 185 LYS A CA 1
ATOM 1484 C C . LYS A 1 185 ? -8.838 -6.434 5.603 1.00 90.88 185 LYS A C 1
ATOM 1486 O O . LYS A 1 185 ? -9.806 -6.886 6.202 1.00 90.88 185 LYS A O 1
ATOM 1491 N N . LEU A 1 186 ? -8.501 -5.147 5.646 1.00 91.00 186 LEU A N 1
ATOM 1492 C CA . LEU A 1 186 ? -9.309 -4.144 6.336 1.00 91.00 186 LEU A CA 1
ATOM 1493 C C . LEU A 1 186 ? -10.618 -3.880 5.581 1.00 91.00 186 LEU A C 1
ATOM 1495 O O . LEU A 1 186 ? -11.682 -3.927 6.195 1.00 91.00 186 LEU A O 1
ATOM 1499 N N . GLU A 1 187 ? -10.560 -3.676 4.266 1.00 84.00 187 GLU A N 1
ATOM 1500 C CA . GLU A 1 187 ? -11.732 -3.364 3.435 1.00 84.00 187 GLU A CA 1
ATOM 1501 C C . GLU A 1 187 ? -12.775 -4.485 3.431 1.00 84.00 187 GLU A C 1
ATOM 1503 O O . GLU A 1 187 ? -13.977 -4.232 3.517 1.00 84.00 187 GLU A O 1
ATOM 1508 N N . THR A 1 188 ? -12.321 -5.737 3.385 1.00 88.88 188 THR A N 1
ATOM 1509 C CA . THR A 1 188 ? -13.208 -6.909 3.361 1.00 88.88 188 THR A CA 1
ATOM 1510 C C . THR A 1 188 ? -13.682 -7.347 4.750 1.00 88.88 188 THR A C 1
ATOM 1512 O O . THR A 1 188 ? -14.523 -8.248 4.870 1.00 88.88 188 THR A O 1
ATOM 1515 N N . ASN A 1 189 ? -13.186 -6.727 5.828 1.00 92.31 189 ASN A N 1
ATOM 1516 C CA . ASN A 1 189 ? -13.522 -7.143 7.182 1.00 92.31 189 ASN A CA 1
ATOM 1517 C C . ASN A 1 189 ? -14.922 -6.675 7.602 1.00 92.31 189 ASN A C 1
ATOM 1519 O O . ASN A 1 189 ? -15.157 -5.505 7.900 1.00 92.31 189 ASN A O 1
ATOM 1523 N N . ARG A 1 190 ? -15.837 -7.639 7.743 1.00 91.88 190 ARG A N 1
ATOM 1524 C CA . ARG A 1 190 ? -17.223 -7.388 8.163 1.00 91.88 190 ARG A CA 1
ATOM 1525 C C . ARG A 1 190 ? -17.342 -6.732 9.541 1.00 91.88 190 ARG A C 1
ATOM 1527 O O . ARG A 1 190 ? -18.259 -5.935 9.731 1.00 91.88 190 ARG A O 1
ATOM 1534 N N . GLU A 1 191 ? -16.456 -7.041 10.494 1.00 90.19 191 GLU A N 1
ATOM 1535 C CA . GLU A 1 191 ? -16.485 -6.412 11.824 1.00 90.19 191 GLU A CA 1
ATOM 1536 C C . GLU A 1 191 ? -16.192 -4.916 11.709 1.00 90.19 191 GLU A C 1
ATOM 1538 O O . GLU A 1 191 ? -16.947 -4.109 12.248 1.00 90.19 191 GLU A O 1
ATOM 1543 N N . LEU A 1 192 ? -15.170 -4.540 10.935 1.00 89.31 192 LEU A N 1
ATOM 1544 C CA . LEU A 1 192 ? -14.815 -3.151 10.665 1.00 89.31 192 LEU A CA 1
ATOM 1545 C C . LEU A 1 192 ? -15.925 -2.427 9.905 1.00 89.31 192 LEU A C 1
ATOM 1547 O O . LEU A 1 192 ? -16.364 -1.365 10.343 1.00 89.31 192 LEU A O 1
ATOM 1551 N N . THR A 1 193 ? -16.457 -3.020 8.832 1.00 87.06 193 THR A N 1
ATOM 1552 C CA . THR A 1 193 ? -17.586 -2.431 8.097 1.00 87.06 193 THR A CA 1
ATOM 1553 C C . THR A 1 193 ? -18.792 -2.224 9.010 1.00 87.06 193 THR A C 1
ATOM 1555 O O . THR A 1 193 ? -19.470 -1.201 8.931 1.00 87.06 193 THR A O 1
ATOM 1558 N N . SER A 1 194 ? -19.072 -3.180 9.900 1.00 87.88 194 SER A N 1
ATOM 1559 C CA . SER A 1 194 ? -20.152 -3.040 10.872 1.00 87.88 194 SER A CA 1
ATOM 1560 C C . SER A 1 194 ? -19.855 -1.922 11.873 1.00 87.88 194 SER A C 1
ATOM 1562 O O . SER A 1 194 ? -20.735 -1.115 12.139 1.00 87.88 194 SER A O 1
ATOM 1564 N N . PHE A 1 195 ? -18.626 -1.817 12.378 1.00 87.62 195 PHE A N 1
ATOM 1565 C CA . PHE A 1 195 ? -18.216 -0.800 13.344 1.00 87.62 195 PHE A CA 1
ATOM 1566 C C . PHE A 1 195 ? -18.324 0.628 12.789 1.00 87.62 195 PHE A C 1
ATOM 1568 O O . PHE A 1 195 ? -18.716 1.550 13.503 1.00 87.62 195 PHE A O 1
ATOM 1575 N N . LEU A 1 196 ? -18.024 0.809 11.501 1.00 85.31 196 LEU A N 1
ATOM 1576 C CA . LEU A 1 196 ? -18.095 2.113 10.842 1.00 85.31 196 LEU A CA 1
ATOM 1577 C C . LEU A 1 196 ? -19.533 2.601 10.621 1.00 85.31 196 LEU A C 1
ATOM 1579 O O . LEU A 1 196 ? -19.759 3.813 10.611 1.00 85.31 196 LEU A O 1
ATOM 1583 N N . LYS A 1 197 ? -20.513 1.695 10.499 1.00 87.00 197 LYS A N 1
ATOM 1584 C CA . LYS A 1 197 ? -21.928 2.079 10.388 1.00 87.00 197 LYS A CA 1
ATOM 1585 C C . LYS A 1 197 ? -22.385 2.836 11.647 1.00 87.00 197 LYS A C 1
ATOM 1587 O O . LYS A 1 197 ? -21.929 2.521 12.748 1.00 87.00 197 LYS A O 1
ATOM 1592 N N . PRO A 1 198 ? -23.302 3.810 11.517 1.00 83.25 198 PRO A N 1
ATOM 1593 C CA . PRO A 1 198 ? -23.855 4.514 12.670 1.00 83.25 198 PRO A CA 1
ATOM 1594 C C . PRO A 1 198 ? -24.486 3.533 13.677 1.00 83.25 198 PRO A C 1
ATOM 1596 O O . PRO A 1 198 ? -25.032 2.488 13.306 1.00 83.25 198 PRO A O 1
ATOM 1599 N N . GLY A 1 199 ? -24.347 3.836 14.966 1.00 78.88 199 GLY A N 1
ATOM 1600 C CA . GLY A 1 199 ? -24.853 3.029 16.080 1.00 78.88 199 GLY A CA 1
ATOM 1601 C C . GLY A 1 199 ? -23.860 2.929 17.239 1.00 78.88 199 GLY A C 1
ATOM 1602 O O . GLY A 1 199 ? -22.652 3.035 17.033 1.00 78.88 199 GLY A O 1
ATOM 1603 N N . ASN A 1 200 ? -24.389 2.690 18.438 1.00 78.56 200 ASN A N 1
ATOM 1604 C CA . ASN A 1 200 ? -23.621 2.624 19.682 1.00 78.56 200 ASN A CA 1
ATOM 1605 C C . ASN A 1 200 ? -23.455 1.173 20.147 1.00 78.56 200 ASN A C 1
ATOM 1607 O O . ASN A 1 200 ? -24.201 0.281 19.739 1.00 78.56 200 ASN A O 1
ATOM 1611 N N . GLY A 1 201 ? -22.490 0.945 21.032 1.00 77.75 201 GLY A N 1
ATOM 1612 C CA . GLY A 1 201 ? -22.339 -0.315 21.748 1.00 77.75 201 GLY A CA 1
ATOM 1613 C C . GLY A 1 201 ? -21.674 -1.441 20.952 1.00 77.75 201 GLY A C 1
ATOM 1614 O O . GLY A 1 201 ? -21.975 -2.618 21.159 1.00 77.75 201 GLY A O 1
ATOM 1615 N N . ARG A 1 202 ? -20.773 -1.109 20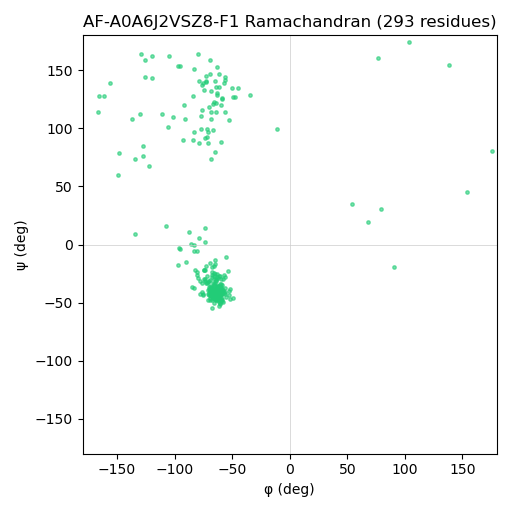.025 1.00 84.38 202 ARG A N 1
ATOM 1616 C CA . ARG A 1 202 ? -20.058 -2.110 19.217 1.00 84.38 202 ARG A CA 1
ATOM 1617 C C . ARG A 1 202 ? -18.702 -2.437 19.838 1.00 84.38 202 ARG A C 1
ATOM 1619 O O . ARG A 1 202 ? -18.106 -1.620 20.530 1.00 84.38 202 ARG A O 1
ATOM 1626 N N . LYS A 1 203 ? -18.191 -3.642 19.575 1.00 87.44 203 LYS A N 1
ATOM 1627 C CA . LYS A 1 203 ? -16.821 -4.024 19.952 1.00 87.44 203 LYS A CA 1
ATOM 1628 C C . LYS A 1 203 ? -15.835 -3.437 18.947 1.00 87.44 203 LYS A C 1
ATOM 1630 O O . LYS A 1 203 ? -16.102 -3.459 17.746 1.00 87.44 203 LYS A O 1
ATOM 1635 N N . PHE A 1 204 ? -14.692 -2.960 19.433 1.00 88.69 204 PHE A N 1
ATOM 1636 C CA . PHE A 1 204 ? -13.622 -2.495 18.557 1.00 88.69 204 PHE A CA 1
ATOM 1637 C C . PHE A 1 204 ? -13.083 -3.662 17.703 1.00 88.69 204 PHE A C 1
ATOM 1639 O O . PHE A 1 204 ? -12.786 -4.725 18.265 1.00 88.69 204 PHE A O 1
ATOM 1646 N N . PRO A 1 205 ? -12.947 -3.508 16.373 1.00 90.62 205 PRO A N 1
ATOM 1647 C CA . PRO A 1 205 ? -12.481 -4.584 15.504 1.00 90.62 205 PRO A CA 1
ATOM 1648 C C . PRO A 1 205 ? -11.043 -4.993 15.834 1.00 90.62 205 PRO A C 1
ATOM 1650 O O . PRO A 1 205 ? -10.107 -4.196 15.735 1.00 90.62 205 PRO A O 1
ATOM 1653 N N . LYS A 1 206 ? -10.838 -6.270 16.173 1.00 91.75 206 LYS A N 1
ATOM 1654 C CA . LYS A 1 206 ? -9.508 -6.793 16.543 1.00 91.75 206 LYS A CA 1
ATOM 1655 C C . LYS A 1 206 ? -8.503 -6.697 15.400 1.00 91.75 206 LYS A C 1
ATOM 1657 O O . LYS A 1 206 ? -7.305 -6.557 15.641 1.00 91.75 206 LYS A O 1
ATOM 1662 N N . ILE A 1 207 ? -8.995 -6.759 14.161 1.00 89.25 207 ILE A N 1
ATOM 1663 C CA . ILE A 1 207 ? -8.161 -6.662 12.965 1.00 89.25 207 ILE A CA 1
ATOM 1664 C C . ILE A 1 207 ? -7.403 -5.336 12.909 1.00 89.25 207 ILE A C 1
ATOM 1666 O O . ILE A 1 207 ? -6.234 -5.328 12.551 1.00 89.25 207 ILE A O 1
ATOM 1670 N N . VAL A 1 208 ? -8.020 -4.234 13.347 1.00 89.06 208 VAL A N 1
ATOM 1671 C CA . VAL A 1 208 ? -7.379 -2.914 13.368 1.00 89.06 208 VAL A CA 1
ATOM 1672 C C . VAL A 1 208 ? -6.194 -2.941 14.330 1.00 89.06 208 VAL A C 1
ATOM 1674 O O . VAL A 1 208 ? -5.085 -2.565 13.961 1.00 89.06 208 VAL A O 1
ATOM 1677 N N . ILE A 1 209 ? -6.388 -3.491 15.530 1.00 88.81 209 ILE A N 1
ATOM 1678 C CA . ILE A 1 209 ? -5.315 -3.607 16.523 1.00 88.81 209 ILE A CA 1
ATOM 1679 C C . ILE A 1 209 ? -4.151 -4.444 15.972 1.00 88.81 209 ILE A C 1
ATOM 1681 O O . ILE A 1 209 ? -3.000 -4.024 16.045 1.00 88.81 209 ILE A O 1
ATOM 1685 N N . GLY A 1 210 ? -4.441 -5.604 15.375 1.00 88.31 210 GLY A N 1
ATOM 1686 C CA . GLY A 1 210 ? -3.413 -6.477 14.797 1.00 88.31 210 GLY A CA 1
ATOM 1687 C C . GLY A 1 210 ? -2.692 -5.870 13.590 1.00 88.31 210 GLY A C 1
ATOM 1688 O O . GLY A 1 210 ? -1.512 -6.150 13.361 1.00 88.31 210 GLY A O 1
ATOM 1689 N N . THR A 1 211 ? -3.370 -5.015 12.825 1.00 88.94 211 THR A N 1
ATOM 1690 C CA . THR A 1 211 ? -2.780 -4.350 11.662 1.00 88.94 211 THR A CA 1
ATOM 1691 C C . THR A 1 211 ? -1.837 -3.228 12.074 1.00 88.94 211 THR A C 1
ATOM 1693 O O . THR A 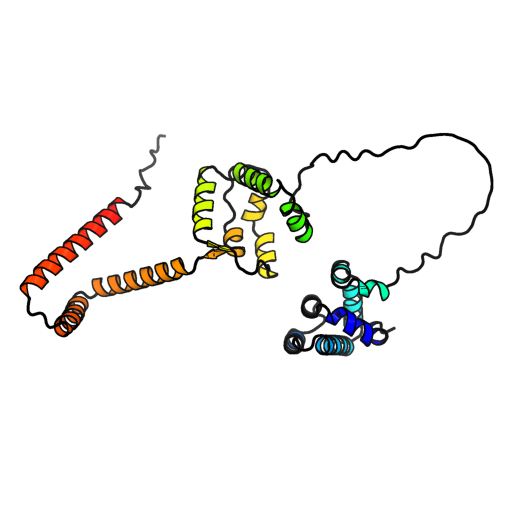1 211 ? -0.731 -3.180 11.540 1.00 88.94 211 THR A O 1
ATOM 1696 N N . PHE A 1 212 ? -2.206 -2.392 13.047 1.00 88.31 212 PHE A N 1
ATOM 1697 C CA . PHE A 1 212 ? -1.449 -1.178 13.385 1.00 88.31 212 PHE A CA 1
ATOM 1698 C C . PHE A 1 212 ? -0.479 -1.325 14.562 1.00 88.31 212 PHE A C 1
ATOM 1700 O O . PHE A 1 212 ? 0.436 -0.513 14.701 1.00 88.31 212 PHE A O 1
ATOM 1707 N N . PHE A 1 213 ? -0.629 -2.360 15.390 1.00 90.00 213 PHE A N 1
ATOM 1708 C CA . PHE A 1 213 ? 0.150 -2.503 16.616 1.00 90.00 213 PHE A CA 1
ATOM 1709 C C . PHE A 1 213 ? 0.875 -3.853 16.699 1.00 90.00 213 PHE A C 1
ATOM 1711 O O . PHE A 1 213 ? 0.359 -4.886 16.273 1.00 90.00 213 PHE A O 1
ATOM 1718 N N . ASN A 1 214 ? 2.077 -3.842 17.274 1.00 85.94 214 ASN A N 1
ATOM 1719 C CA . ASN A 1 214 ? 2.829 -5.025 17.687 1.00 85.94 214 ASN A CA 1
ATOM 1720 C C . ASN A 1 214 ? 2.619 -5.280 19.183 1.00 85.94 214 ASN A C 1
ATOM 1722 O O . ASN A 1 214 ? 2.374 -4.345 19.948 1.00 85.94 214 ASN A O 1
ATOM 1726 N N . LEU A 1 215 ? 2.752 -6.534 19.623 1.00 85.38 215 LEU A N 1
ATOM 1727 C CA . LEU A 1 215 ? 2.964 -6.788 21.048 1.00 85.38 215 LEU A CA 1
ATOM 1728 C C . LEU A 1 215 ? 4.310 -6.187 21.464 1.00 85.38 215 LEU A C 1
ATOM 1730 O O . LEU A 1 215 ? 5.286 -6.251 20.712 1.00 85.38 215 LEU A O 1
ATOM 1734 N N . ARG A 1 216 ? 4.368 -5.585 22.655 1.00 81.19 216 ARG A N 1
ATOM 1735 C CA . ARG A 1 216 ? 5.658 -5.180 23.211 1.00 81.19 216 ARG A CA 1
ATOM 1736 C C . ARG A 1 216 ? 6.512 -6.431 23.467 1.00 81.19 216 ARG A C 1
ATOM 1738 O O . ARG A 1 216 ? 6.018 -7.449 23.951 1.00 81.19 216 ARG A O 1
ATOM 1745 N N . LYS A 1 217 ? 7.788 -6.359 23.075 1.00 70.75 217 LYS A N 1
ATOM 1746 C CA . LYS A 1 217 ? 8.737 -7.490 23.088 1.00 70.75 217 LYS A CA 1
ATOM 1747 C C . LYS A 1 217 ? 9.069 -7.992 24.499 1.00 70.75 217 LYS A C 1
ATOM 1749 O O . LYS A 1 217 ? 9.394 -9.163 24.662 1.00 70.75 217 LYS A O 1
ATOM 1754 N N . ASP A 1 218 ? 8.967 -7.119 25.498 1.00 67.38 218 ASP A N 1
ATOM 1755 C CA . ASP A 1 218 ? 9.084 -7.449 26.924 1.00 67.38 218 ASP A CA 1
ATOM 1756 C C . ASP A 1 218 ? 8.074 -8.538 27.330 1.00 67.38 218 ASP A C 1
ATOM 1758 O O . ASP A 1 218 ? 8.449 -9.533 27.945 1.00 67.38 218 ASP A O 1
ATOM 1762 N N . ARG A 1 219 ? 6.827 -8.445 26.856 1.00 58.19 219 ARG A N 1
ATOM 1763 C CA . ARG A 1 219 ? 5.803 -9.475 27.080 1.00 58.19 219 ARG A CA 1
ATOM 1764 C C . ARG A 1 219 ? 5.981 -10.737 26.250 1.00 58.19 219 ARG A C 1
ATOM 1766 O O . ARG A 1 219 ? 5.552 -11.800 26.689 1.00 58.19 219 ARG A O 1
ATOM 1773 N N . GLU A 1 220 ? 6.558 -10.660 25.052 1.00 58.53 220 GLU A N 1
ATOM 1774 C CA . GLU A 1 220 ? 6.851 -11.872 24.272 1.00 58.53 220 GLU A CA 1
ATOM 1775 C C . GLU A 1 220 ? 7.929 -12.712 24.956 1.00 58.53 220 GLU A C 1
ATOM 1777 O O . GLU A 1 220 ? 7.782 -13.930 25.037 1.00 58.53 220 GLU A O 1
ATOM 1782 N N . GLN A 1 221 ? 8.958 -12.073 25.523 1.00 57.06 221 GLN A N 1
ATOM 1783 C CA . GLN A 1 221 ? 9.930 -12.766 26.364 1.00 57.06 221 GLN A CA 1
ATOM 1784 C C . GLN A 1 221 ? 9.288 -13.313 27.639 1.00 57.06 221 GLN A C 1
ATOM 1786 O O . GLN A 1 221 ? 9.493 -14.484 27.929 1.00 57.06 221 GLN A O 1
ATOM 1791 N N . GLU A 1 222 ? 8.461 -12.547 28.357 1.00 58.69 222 GLU A N 1
ATOM 1792 C CA . GLU A 1 222 ? 7.749 -13.060 29.541 1.00 58.69 222 GLU A CA 1
ATOM 1793 C C . GLU A 1 222 ? 6.825 -14.238 29.212 1.00 58.69 222 GLU A C 1
ATOM 1795 O O . GLU A 1 222 ? 6.773 -15.206 29.967 1.00 58.69 222 GLU A O 1
ATOM 1800 N N . LYS A 1 223 ? 6.133 -14.205 28.067 1.00 66.62 223 LYS A N 1
ATOM 1801 C CA . LYS A 1 223 ? 5.270 -15.303 27.621 1.00 66.62 223 LYS A CA 1
ATOM 1802 C C . LYS A 1 223 ? 6.083 -16.535 27.230 1.00 66.62 223 LYS A C 1
ATOM 1804 O O . LYS A 1 223 ? 5.741 -17.633 27.647 1.00 66.62 223 LYS A O 1
ATOM 1809 N N . LEU A 1 224 ? 7.187 -16.363 26.501 1.00 66.50 224 LEU A N 1
ATOM 1810 C CA . LEU A 1 224 ? 8.103 -17.459 26.168 1.00 66.50 224 LEU A CA 1
ATOM 1811 C C . LEU A 1 224 ? 8.768 -18.048 27.418 1.00 66.50 224 LEU A C 1
ATOM 1813 O O . LEU A 1 224 ? 8.923 -19.263 27.509 1.00 66.50 224 LEU A O 1
ATOM 1817 N N . ILE A 1 225 ? 9.129 -17.210 28.392 1.00 65.62 225 ILE A N 1
ATOM 1818 C CA . ILE A 1 225 ? 9.667 -17.634 29.689 1.00 65.62 225 ILE A CA 1
ATOM 1819 C C . ILE A 1 225 ? 8.587 -18.380 30.482 1.00 65.62 225 ILE A C 1
ATOM 1821 O O . ILE A 1 225 ? 8.867 -19.440 31.028 1.00 65.62 225 ILE A O 1
ATOM 1825 N N . SER A 1 226 ? 7.345 -17.893 30.495 1.00 73.50 226 SER A N 1
ATOM 1826 C CA . SER A 1 226 ? 6.210 -18.559 31.144 1.00 73.50 226 SER A CA 1
ATOM 1827 C C . SER A 1 226 ? 5.896 -19.918 30.514 1.00 73.50 226 SER A C 1
ATOM 1829 O O . SER A 1 226 ? 5.736 -20.898 31.236 1.00 73.50 226 SER A O 1
ATOM 1831 N N . ASP A 1 227 ? 5.840 -20.004 29.185 1.00 70.62 227 ASP A N 1
ATOM 1832 C CA . ASP A 1 227 ? 5.536 -21.243 28.461 1.00 70.62 227 ASP A CA 1
ATOM 1833 C C . ASP A 1 227 ? 6.677 -22.264 28.602 1.00 70.62 227 ASP A C 1
ATOM 1835 O O . ASP A 1 227 ? 6.435 -23.461 28.777 1.00 70.62 227 ASP A O 1
ATOM 1839 N N . ARG A 1 228 ? 7.935 -21.802 28.598 1.00 72.62 228 ARG A N 1
ATOM 1840 C CA . ARG A 1 228 ? 9.104 -22.641 28.888 1.00 72.62 228 ARG A CA 1
ATOM 1841 C C . ARG A 1 228 ? 9.081 -23.156 30.325 1.00 72.62 228 ARG A C 1
ATOM 1843 O O . ARG A 1 228 ? 9.217 -24.358 30.525 1.00 72.62 228 ARG A O 1
ATOM 1850 N N . ASN A 1 229 ? 8.827 -22.282 31.296 1.00 72.38 229 ASN A N 1
ATOM 1851 C CA . ASN A 1 229 ? 8.744 -22.653 32.708 1.00 72.38 229 ASN A CA 1
ATOM 1852 C C . ASN A 1 229 ? 7.573 -23.609 32.975 1.00 72.38 229 ASN A C 1
ATOM 1854 O O . ASN A 1 229 ? 7.727 -24.556 33.737 1.00 72.38 229 ASN A O 1
ATOM 1858 N N . TYR A 1 230 ? 6.420 -23.419 32.327 1.00 73.81 230 TYR A N 1
ATOM 1859 C CA . TYR A 1 230 ? 5.278 -24.329 32.446 1.00 73.81 230 TYR A CA 1
ATOM 1860 C C . TYR A 1 230 ? 5.597 -25.717 31.884 1.00 73.81 230 TYR A C 1
ATOM 1862 O O . TYR A 1 230 ? 5.306 -26.721 32.529 1.00 73.81 230 TYR A O 1
ATOM 1870 N N . ASN A 1 231 ? 6.230 -25.792 30.711 1.00 71.50 231 ASN A N 1
ATOM 1871 C CA . ASN A 1 231 ? 6.610 -27.067 30.103 1.00 71.50 231 ASN A CA 1
ATOM 1872 C C . ASN A 1 231 ? 7.734 -27.774 30.874 1.00 71.50 231 ASN A C 1
ATOM 1874 O O . ASN A 1 231 ? 7.705 -28.998 30.996 1.00 71.50 231 ASN A O 1
ATOM 1878 N N . GLU A 1 232 ? 8.687 -27.029 31.440 1.00 70.81 232 GLU A N 1
ATOM 1879 C CA . GLU A 1 232 ? 9.698 -27.580 32.348 1.00 70.81 232 GLU A CA 1
ATOM 1880 C C . GLU A 1 232 ? 9.048 -28.108 33.635 1.00 70.81 232 GLU A C 1
ATOM 1882 O O . GLU A 1 232 ? 9.280 -29.256 34.001 1.00 70.81 232 GLU A O 1
ATOM 1887 N N . LEU A 1 233 ? 8.154 -27.344 34.271 1.00 63.81 233 LEU A N 1
ATOM 1888 C CA . LEU A 1 233 ? 7.421 -27.786 35.465 1.00 63.81 233 LEU A CA 1
ATOM 1889 C C . LEU A 1 233 ? 6.507 -28.987 35.191 1.00 63.81 233 LEU A C 1
ATOM 1891 O O . LEU A 1 233 ? 6.383 -29.869 36.038 1.00 63.81 233 LEU A O 1
ATOM 1895 N N . LYS A 1 234 ? 5.894 -29.052 34.007 1.00 71.69 234 LYS A N 1
ATOM 1896 C CA . LYS A 1 234 ? 5.066 -30.180 33.572 1.00 71.69 234 LYS A CA 1
ATOM 1897 C C . LYS A 1 234 ? 5.903 -31.435 33.305 1.00 71.69 234 LYS A C 1
ATOM 1899 O O . LYS A 1 234 ? 5.559 -32.510 33.773 1.00 71.69 234 LYS A O 1
ATOM 1904 N N . SER A 1 235 ? 7.045 -31.291 32.638 1.00 70.94 235 SER A N 1
ATOM 1905 C CA . SER A 1 235 ? 8.010 -32.383 32.435 1.00 70.94 235 SER A CA 1
ATOM 1906 C C . SER A 1 235 ? 8.573 -32.909 33.765 1.00 70.94 235 SER A C 1
ATOM 1908 O O . SER A 1 235 ? 8.766 -34.112 33.946 1.00 70.94 235 SER A O 1
ATOM 1910 N N . LEU A 1 236 ? 8.782 -32.015 34.737 1.00 60.94 236 LEU A N 1
ATOM 1911 C CA . LEU A 1 236 ? 9.230 -32.366 36.085 1.00 60.94 236 LEU A CA 1
ATOM 1912 C C . LEU A 1 236 ? 8.132 -33.039 36.922 1.00 60.94 236 LEU A C 1
ATOM 1914 O O . LEU A 1 236 ? 8.446 -33.926 37.716 1.00 60.94 236 LEU A O 1
ATOM 1918 N N . SER A 1 237 ? 6.860 -32.669 36.734 1.00 62.31 237 SER A N 1
ATOM 1919 C CA . SER A 1 237 ? 5.737 -33.325 37.416 1.00 62.31 237 SER A CA 1
ATOM 1920 C C . SER A 1 237 ? 5.431 -34.716 36.850 1.00 62.31 237 SER A C 1
ATOM 1922 O O . SER A 1 237 ? 5.045 -35.609 37.603 1.00 62.31 237 SER A O 1
ATOM 1924 N N . GLU A 1 238 ? 5.667 -34.933 35.553 1.00 73.06 238 GLU A N 1
ATOM 1925 C CA . GLU A 1 238 ? 5.490 -36.228 34.881 1.00 73.06 238 GLU A CA 1
ATOM 1926 C C . GLU A 1 238 ? 6.611 -37.233 35.228 1.00 73.06 238 GLU A C 1
ATOM 1928 O O . GLU A 1 238 ? 6.409 -38.450 35.155 1.00 73.06 238 GLU A O 1
ATOM 1933 N N . HIS A 1 239 ? 7.781 -36.753 35.673 1.00 65.56 239 HIS A N 1
ATOM 1934 C CA . HIS A 1 239 ? 8.942 -37.586 36.011 1.00 65.56 239 HIS A CA 1
ATOM 1935 C C . HIS A 1 239 ? 9.602 -37.187 37.350 1.00 65.56 239 HIS A C 1
ATOM 1937 O O . HIS A 1 239 ? 10.725 -36.670 37.367 1.00 65.56 239 HIS A O 1
ATOM 1943 N N . PRO A 1 240 ? 8.977 -37.502 38.501 1.00 58.12 240 PRO A N 1
ATOM 1944 C CA . PRO A 1 240 ? 9.447 -37.074 39.827 1.00 58.12 240 PRO A CA 1
ATOM 1945 C C . PRO A 1 240 ? 10.853 -37.588 40.187 1.00 58.12 240 PRO A C 1
ATOM 1947 O O . PRO A 1 240 ? 11.598 -36.918 40.901 1.00 58.12 240 PRO A O 1
ATOM 1950 N N . ASN A 1 241 ? 11.265 -38.732 39.632 1.00 66.62 241 ASN A N 1
ATOM 1951 C CA . ASN A 1 241 ? 12.604 -39.300 39.836 1.00 66.62 241 ASN A CA 1
ATOM 1952 C C . ASN A 1 241 ? 13.716 -38.528 39.100 1.00 66.62 241 ASN A C 1
ATOM 1954 O O . ASN A 1 241 ? 14.890 -38.668 39.433 1.00 66.62 241 ASN A O 1
ATOM 1958 N N . LYS A 1 242 ? 13.365 -37.715 38.096 1.00 63.84 242 LYS A N 1
ATOM 1959 C CA . LYS A 1 242 ? 14.310 -36.868 37.354 1.00 63.84 242 LYS A CA 1
ATOM 1960 C C . LYS A 1 242 ? 14.545 -35.539 38.078 1.00 63.84 242 LYS A C 1
ATOM 1962 O O . LYS A 1 242 ? 15.678 -35.068 38.139 1.00 63.84 242 LYS A O 1
ATOM 1967 N N . MET A 1 243 ? 13.495 -34.994 38.701 1.00 57.50 243 MET A N 1
ATOM 1968 C CA . MET A 1 243 ? 13.555 -33.777 39.520 1.00 57.50 243 MET A CA 1
ATOM 1969 C C . MET A 1 243 ? 14.484 -33.941 40.731 1.00 57.50 243 MET A C 1
ATOM 1971 O O . MET A 1 243 ? 15.236 -33.026 41.062 1.00 57.50 243 MET A O 1
ATOM 1975 N N . THR A 1 244 ? 14.483 -35.116 41.365 1.00 61.41 244 THR A N 1
ATOM 1976 C CA . THR A 1 244 ? 15.361 -35.410 42.506 1.00 61.41 244 THR A CA 1
ATOM 1977 C C . THR A 1 244 ? 16.830 -35.521 42.103 1.00 61.41 244 THR A C 1
ATOM 1979 O O . THR A 1 244 ? 17.680 -34.994 42.816 1.00 61.41 244 THR A O 1
ATOM 1982 N N . ALA A 1 245 ? 17.142 -36.132 40.957 1.00 66.50 245 ALA A N 1
ATOM 1983 C CA . ALA A 1 245 ? 18.515 -36.276 40.468 1.00 66.50 245 ALA A CA 1
ATOM 1984 C C . ALA A 1 245 ? 19.144 -34.931 40.056 1.00 66.50 245 ALA A C 1
ATOM 1986 O O . ALA A 1 245 ? 20.267 -34.629 40.453 1.00 66.50 245 ALA A O 1
ATOM 1987 N N . GLU A 1 246 ? 18.408 -34.085 39.329 1.00 66.81 246 GLU A N 1
ATOM 1988 C CA . GLU A 1 246 ? 18.938 -32.803 38.843 1.00 66.81 246 GLU A CA 1
ATOM 1989 C C . GLU A 1 246 ? 19.108 -31.765 39.972 1.00 66.81 246 GLU A C 1
ATOM 1991 O O . GLU A 1 246 ? 20.053 -30.972 39.965 1.00 66.81 246 GLU A O 1
ATOM 1996 N N . LEU A 1 247 ? 18.230 -31.793 40.984 1.00 62.41 247 LEU A N 1
ATOM 1997 C CA . LEU A 1 247 ? 18.403 -31.005 42.210 1.00 62.41 247 LEU A CA 1
ATOM 1998 C C . LEU A 1 247 ? 19.577 -31.516 43.055 1.00 62.41 247 LEU A C 1
ATOM 2000 O O . LEU A 1 247 ? 20.331 -30.701 43.586 1.00 62.41 247 LEU A O 1
ATOM 2004 N N . LEU A 1 248 ? 19.769 -32.837 43.150 1.00 60.72 248 LEU A N 1
ATOM 2005 C CA . LEU A 1 248 ? 20.904 -33.434 43.861 1.00 60.72 248 LEU A CA 1
ATOM 2006 C C . LEU A 1 248 ? 22.250 -33.063 43.224 1.00 60.72 248 LEU A C 1
ATOM 2008 O O . LEU A 1 248 ? 23.184 -32.748 43.960 1.00 60.72 248 LEU A O 1
ATOM 2012 N N . ASP A 1 249 ? 22.351 -33.025 41.893 1.00 70.00 249 ASP A N 1
ATOM 2013 C CA . ASP A 1 249 ? 23.580 -32.616 41.196 1.00 70.00 249 ASP A CA 1
ATOM 2014 C C . ASP A 1 249 ? 23.866 -31.114 41.341 1.00 70.00 249 ASP A C 1
ATOM 2016 O O . ASP A 1 249 ? 24.999 -30.722 41.637 1.00 70.00 249 ASP A O 1
ATOM 2020 N N . LYS A 1 250 ? 22.839 -30.257 41.231 1.00 67.94 250 LYS A N 1
ATOM 2021 C CA . LYS A 1 250 ? 22.981 -28.805 41.456 1.00 67.94 250 LYS A CA 1
ATOM 2022 C C . LYS A 1 250 ? 23.371 -28.466 42.900 1.00 67.94 250 LYS A C 1
ATOM 2024 O O . LYS A 1 250 ? 24.050 -27.464 43.119 1.00 67.94 250 LYS A O 1
ATOM 2029 N N . LEU A 1 251 ? 22.965 -29.280 43.876 1.00 52.44 251 LEU A N 1
ATOM 2030 C CA . LEU A 1 251 ? 23.325 -29.113 45.289 1.00 52.44 251 LEU A CA 1
ATOM 2031 C C . LEU A 1 251 ? 24.702 -29.703 45.617 1.00 52.44 251 LEU A C 1
ATOM 2033 O O . LEU A 1 251 ? 25.467 -29.076 46.347 1.00 52.44 251 LEU A O 1
ATOM 2037 N N . ARG A 1 252 ? 25.075 -30.841 45.014 1.00 60.22 252 ARG A N 1
ATOM 2038 C CA . ARG A 1 252 ? 26.425 -31.420 45.135 1.00 60.22 252 ARG A CA 1
ATOM 2039 C C . ARG A 1 252 ? 27.495 -30.469 44.591 1.00 60.22 252 ARG A C 1
ATOM 2041 O O . ARG A 1 252 ? 28.561 -30.354 45.187 1.00 60.22 252 ARG A O 1
ATOM 2048 N N . ALA A 1 253 ? 27.182 -29.724 43.529 1.00 66.25 253 ALA A N 1
ATOM 2049 C CA . ALA A 1 253 ? 28.045 -28.672 42.988 1.00 66.25 253 ALA A CA 1
ATOM 2050 C C . ALA A 1 253 ? 28.214 -27.454 43.921 1.00 66.25 253 ALA A C 1
ATOM 2052 O O . ALA A 1 253 ? 29.166 -26.695 43.759 1.00 66.25 253 ALA A O 1
ATOM 2053 N N . LYS A 1 254 ? 27.311 -27.259 44.894 1.00 66.69 254 LYS A N 1
ATOM 2054 C CA . LYS A 1 254 ? 27.353 -26.142 45.854 1.00 66.69 254 LYS A CA 1
ATOM 2055 C C . LYS A 1 254 ? 28.016 -26.487 47.193 1.00 66.69 254 LYS A C 1
ATOM 2057 O O . LYS A 1 254 ? 28.198 -25.590 48.005 1.00 66.69 254 LYS A O 1
ATOM 2062 N N . GLY A 1 255 ? 28.425 -27.741 47.406 1.00 51.28 255 GLY A N 1
ATOM 2063 C CA . GLY A 1 255 ? 29.311 -28.124 48.513 1.00 51.28 255 GLY A CA 1
ATOM 2064 C C . GLY A 1 255 ? 28.723 -28.014 49.925 1.00 51.28 255 GLY A C 1
ATOM 2065 O O . GLY A 1 255 ? 29.488 -27.967 50.884 1.00 51.28 255 GLY A O 1
ATOM 2066 N N . GLU A 1 256 ? 27.398 -27.975 50.084 1.00 56.44 256 GLU A N 1
ATOM 2067 C CA . GLU A 1 256 ? 26.757 -27.868 51.401 1.00 56.44 256 GLU A CA 1
ATOM 2068 C C . GLU A 1 256 ? 26.224 -29.225 51.881 1.00 56.44 256 GLU A C 1
ATOM 2070 O O . GLU A 1 256 ? 25.227 -29.746 51.378 1.00 56.44 256 GLU A O 1
ATOM 2075 N N . ASP A 1 257 ? 26.877 -29.790 52.897 1.00 60.62 257 ASP A N 1
ATOM 2076 C CA . ASP A 1 257 ? 26.408 -30.979 53.608 1.00 60.62 257 ASP A CA 1
ATOM 2077 C C . ASP A 1 257 ? 25.319 -30.594 54.614 1.00 60.62 257 ASP A C 1
ATOM 2079 O O . ASP A 1 257 ? 25.596 -30.273 55.764 1.00 60.62 257 ASP A O 1
ATOM 2083 N N . THR A 1 258 ? 24.061 -30.556 54.172 1.00 61.34 258 THR A N 1
ATOM 2084 C CA . THR A 1 258 ? 22.913 -30.448 55.085 1.00 61.34 258 THR A CA 1
ATOM 2085 C C . THR A 1 258 ? 21.685 -31.159 54.524 1.00 61.34 258 THR A C 1
ATOM 2087 O O . THR A 1 258 ? 20.727 -30.558 54.035 1.00 61.34 258 THR A O 1
ATOM 2090 N N . ARG A 1 259 ? 21.684 -32.487 54.653 1.00 54.03 259 ARG A N 1
ATOM 2091 C CA . ARG A 1 259 ? 20.520 -33.337 54.347 1.00 54.03 259 ARG A CA 1
ATOM 2092 C C . ARG A 1 259 ? 19.260 -32.931 55.136 1.00 54.03 259 ARG A C 1
ATOM 2094 O O . ARG A 1 259 ? 18.155 -33.112 54.637 1.00 54.03 259 ARG A O 1
ATOM 2101 N N . GLU A 1 260 ? 19.428 -32.336 56.320 1.00 58.84 260 GLU A N 1
ATOM 2102 C CA . GLU A 1 260 ? 18.343 -31.846 57.186 1.00 58.84 260 GLU A CA 1
ATOM 2103 C C . GLU A 1 260 ? 17.756 -30.503 56.703 1.00 58.84 260 GLU A C 1
ATOM 2105 O O . GLU A 1 260 ? 16.537 -30.375 56.569 1.00 58.84 260 GLU A O 1
ATOM 2110 N N . LYS A 1 261 ? 18.603 -29.551 56.275 1.00 60.91 261 LYS A N 1
ATOM 2111 C CA . LYS A 1 261 ? 18.134 -28.306 55.633 1.00 60.91 261 LYS A CA 1
ATOM 2112 C C . LYS A 1 261 ? 17.420 -28.580 54.310 1.00 60.91 261 LYS A C 1
ATOM 2114 O O . LYS A 1 261 ? 16.482 -27.867 53.972 1.00 60.91 261 LYS A O 1
ATOM 2119 N N . PHE A 1 262 ? 17.818 -29.629 53.584 1.00 58.31 262 PHE A N 1
ATOM 2120 C CA . PHE A 1 262 ? 17.146 -30.055 52.354 1.00 58.31 262 PHE A CA 1
ATOM 2121 C C . PHE A 1 262 ? 15.706 -30.520 52.603 1.00 58.31 262 PHE A C 1
ATOM 2123 O O . PHE A 1 262 ? 14.808 -30.158 51.843 1.00 58.31 262 PHE A O 1
ATOM 2130 N N . THR A 1 263 ? 15.453 -31.281 53.674 1.00 65.25 263 THR A N 1
ATOM 2131 C CA . THR A 1 263 ? 14.086 -31.696 54.023 1.00 65.25 263 THR A CA 1
ATOM 2132 C C . THR A 1 263 ? 13.198 -30.525 54.427 1.00 65.25 263 THR A C 1
ATOM 2134 O O . THR A 1 263 ? 12.011 -30.538 54.098 1.00 65.25 263 THR A O 1
ATOM 2137 N N . ASP A 1 264 ? 13.753 -29.503 55.073 1.00 73.06 264 ASP A N 1
ATOM 2138 C CA . ASP A 1 264 ? 12.991 -28.314 55.460 1.00 73.06 264 ASP A CA 1
ATOM 2139 C C . ASP A 1 264 ? 12.728 -27.387 54.266 1.00 73.06 264 ASP A C 1
ATOM 2141 O O . ASP A 1 264 ? 11.587 -26.969 54.066 1.00 73.06 264 ASP A O 1
ATOM 2145 N N . LEU A 1 265 ? 13.716 -27.188 53.385 1.00 68.31 265 LEU A N 1
ATOM 2146 C CA . LEU A 1 265 ? 13.545 -26.473 52.112 1.00 68.31 265 LEU A CA 1
ATOM 2147 C C . LEU A 1 265 ? 12.528 -27.158 51.195 1.00 68.31 265 LEU A C 1
ATOM 2149 O O . LEU A 1 265 ? 11.687 -26.484 50.604 1.00 68.31 265 LEU A O 1
ATOM 2153 N N . LEU A 1 266 ? 12.556 -28.491 51.101 1.00 69.06 266 LEU A N 1
ATOM 2154 C CA . LEU A 1 266 ? 11.563 -29.234 50.327 1.00 69.06 266 LEU A CA 1
ATOM 2155 C C . LEU A 1 266 ? 10.162 -29.077 50.909 1.00 69.06 266 LEU A C 1
ATOM 2157 O O . LEU A 1 266 ? 9.225 -28.852 50.149 1.00 69.06 266 LEU A O 1
ATOM 2161 N N . LYS A 1 267 ? 9.996 -29.170 52.234 1.00 73.94 267 LYS A N 1
ATOM 2162 C CA . LYS A 1 267 ? 8.694 -28.946 52.882 1.00 73.94 267 LYS A CA 1
ATOM 2163 C C . LYS A 1 267 ? 8.193 -27.522 52.647 1.00 73.94 267 LYS A C 1
ATOM 2165 O O . LYS A 1 267 ? 6.996 -27.337 52.423 1.00 73.94 267 LYS A O 1
ATOM 2170 N N . GLU A 1 268 ? 9.083 -26.536 52.670 1.00 79.56 268 GLU A N 1
ATOM 2171 C CA . GLU A 1 268 ? 8.739 -25.134 52.454 1.00 79.56 268 GLU A CA 1
ATOM 2172 C C . GLU A 1 268 ? 8.368 -24.838 50.995 1.00 79.56 268 GLU A C 1
ATOM 2174 O O . GLU A 1 268 ? 7.341 -24.205 50.746 1.00 79.56 268 GLU A O 1
ATOM 2179 N N . GLU A 1 269 ? 9.103 -25.378 50.022 1.00 74.12 269 GLU A N 1
ATOM 2180 C CA . GLU A 1 269 ? 8.753 -25.268 48.600 1.00 74.12 269 GLU A CA 1
ATOM 2181 C C . GLU A 1 269 ? 7.458 -26.021 48.269 1.00 74.12 269 GLU A C 1
ATOM 2183 O O . GLU A 1 269 ? 6.582 -25.483 47.593 1.00 74.12 269 GLU A O 1
ATOM 2188 N N . HIS A 1 270 ? 7.240 -27.214 48.833 1.00 74.88 270 HIS A N 1
ATOM 2189 C CA . HIS A 1 270 ? 5.962 -27.916 48.680 1.00 74.88 270 HIS A CA 1
ATOM 2190 C C . HIS A 1 270 ? 4.792 -27.127 49.288 1.00 74.88 270 HIS A C 1
ATOM 2192 O O . HIS A 1 270 ? 3.684 -27.137 48.746 1.00 74.88 270 HIS A O 1
ATOM 2198 N N . LYS A 1 271 ? 5.022 -26.428 50.409 1.00 82.00 271 LYS A N 1
ATOM 2199 C CA . LYS A 1 271 ? 4.033 -25.541 51.036 1.00 82.00 271 LYS A CA 1
ATOM 2200 C C . LYS A 1 271 ? 3.728 -24.338 50.142 1.00 82.00 271 LYS A C 1
ATOM 2202 O O . LYS A 1 271 ? 2.553 -24.027 49.962 1.00 82.00 271 LYS A O 1
ATOM 2207 N N . LYS A 1 272 ? 4.744 -23.711 49.536 1.00 71.88 272 LYS A N 1
ATOM 2208 C CA . LYS A 1 272 ? 4.566 -22.609 48.575 1.00 71.88 272 LYS A CA 1
ATOM 2209 C C . LYS A 1 272 ? 3.801 -23.061 47.336 1.00 71.88 272 LYS A C 1
ATOM 2211 O O . LYS A 1 272 ? 2.811 -22.428 46.996 1.00 71.88 272 LYS A O 1
ATOM 2216 N N . ILE A 1 273 ? 4.177 -24.190 46.732 1.00 68.88 273 ILE A N 1
ATOM 2217 C CA . ILE A 1 273 ? 3.491 -24.745 45.555 1.00 68.88 273 ILE A CA 1
ATOM 2218 C C . ILE A 1 273 ? 2.020 -25.034 45.875 1.00 68.88 273 ILE A C 1
ATOM 2220 O O . ILE A 1 273 ? 1.139 -24.628 45.120 1.00 68.88 273 ILE A O 1
ATOM 2224 N N . LYS A 1 274 ? 1.723 -25.663 47.021 1.00 72.94 274 LYS A N 1
ATOM 2225 C CA . LYS A 1 274 ? 0.333 -25.875 47.458 1.00 72.94 274 LYS A CA 1
ATOM 2226 C C . LYS A 1 274 ? -0.423 -24.559 47.641 1.00 72.94 274 LYS A C 1
ATOM 2228 O O . LYS A 1 274 ? -1.563 -24.464 47.197 1.00 72.94 274 LYS A O 1
ATOM 2233 N N . GLN A 1 275 ? 0.200 -23.547 48.245 1.00 70.50 275 GLN A N 1
ATOM 2234 C CA . GLN A 1 275 ? -0.424 -22.238 48.445 1.00 70.50 275 GLN A CA 1
ATOM 2235 C C . GLN A 1 275 ? -0.716 -21.542 47.108 1.00 70.50 275 GLN A C 1
ATOM 2237 O O . GLN A 1 275 ? -1.813 -21.025 46.913 1.00 70.50 275 GLN A O 1
ATOM 2242 N N . THR A 1 276 ? 0.227 -21.583 46.166 1.00 64.56 276 THR A N 1
ATOM 2243 C CA . THR A 1 276 ? 0.070 -21.025 44.819 1.00 64.56 276 THR A CA 1
ATOM 2244 C C . THR A 1 276 ? -1.038 -21.735 44.046 1.00 64.56 276 THR A C 1
ATOM 2246 O O . THR A 1 276 ? -1.877 -21.068 43.450 1.00 64.56 276 THR A O 1
ATOM 2249 N N . VAL A 1 277 ? -1.112 -23.068 44.106 1.00 60.97 277 VAL A N 1
ATOM 2250 C CA . VAL A 1 277 ? -2.187 -23.836 43.453 1.00 60.97 277 VAL A CA 1
ATOM 2251 C C . VAL A 1 277 ? -3.555 -23.493 44.050 1.00 60.97 277 VAL A C 1
ATOM 2253 O O . VAL A 1 277 ? -4.506 -23.300 43.300 1.00 60.97 277 VAL A O 1
ATOM 2256 N N . ILE A 1 278 ? -3.664 -23.344 45.374 1.00 67.88 278 ILE A N 1
ATOM 2257 C CA . ILE A 1 278 ? -4.919 -22.939 46.030 1.00 67.88 278 ILE A CA 1
ATOM 2258 C C . ILE A 1 278 ? -5.352 -21.539 45.575 1.00 67.88 278 ILE A C 1
ATOM 2260 O O . ILE A 1 278 ? -6.511 -21.357 45.204 1.00 67.88 278 ILE A O 1
ATOM 2264 N N . VAL A 1 279 ? -4.430 -20.573 45.537 1.00 65.62 279 VAL A N 1
ATOM 2265 C CA . VAL A 1 279 ? -4.714 -19.203 45.074 1.00 65.62 279 VAL A CA 1
ATOM 2266 C C . VAL A 1 279 ? -5.136 -19.193 43.601 1.00 65.62 279 VAL A C 1
ATOM 2268 O O . VAL A 1 279 ? -6.104 -18.525 43.246 1.00 65.62 279 VAL A O 1
ATOM 2271 N N . CYS A 1 280 ? -4.476 -19.976 42.746 1.00 50.62 280 CYS A N 1
ATOM 2272 C CA . CYS A 1 280 ? -4.841 -20.094 41.334 1.00 50.62 280 CYS A CA 1
ATOM 2273 C C . CYS A 1 280 ? -6.204 -20.773 41.121 1.00 50.62 280 CYS A C 1
ATOM 2275 O O . CYS A 1 280 ? -6.950 -20.359 40.238 1.00 50.62 280 CYS A O 1
ATOM 2277 N N . CYS A 1 281 ? -6.564 -21.769 41.936 1.00 52.84 281 CYS A N 1
ATOM 2278 C CA . CYS A 1 281 ? -7.872 -22.425 41.861 1.00 52.84 281 CYS A CA 1
ATOM 2279 C C . CYS A 1 281 ? -9.014 -21.550 42.408 1.00 52.84 281 CYS A C 1
ATOM 2281 O O . CYS A 1 281 ? -10.139 -21.659 41.933 1.00 52.84 281 CYS A O 1
ATOM 2283 N N . GLN A 1 282 ? -8.741 -20.671 43.377 1.00 56.66 282 GLN A N 1
ATOM 2284 C CA . GLN A 1 282 ? -9.729 -19.734 43.933 1.00 56.66 282 GLN A CA 1
ATOM 2285 C C . GLN A 1 282 ? -9.913 -18.469 43.080 1.00 56.66 282 GLN A C 1
ATOM 2287 O O . GLN A 1 282 ? -10.956 -17.827 43.158 1.00 56.66 282 GLN A O 1
ATOM 2292 N N . ALA A 1 283 ? -8.928 -18.120 42.247 1.00 47.75 283 ALA A N 1
ATOM 2293 C CA . ALA A 1 283 ? -9.001 -16.999 41.309 1.00 47.75 283 ALA A CA 1
ATOM 2294 C C . ALA A 1 283 ? -9.719 -17.340 39.986 1.00 47.75 283 ALA A C 1
ATOM 2296 O O . ALA A 1 283 ? -9.853 -16.471 39.123 1.00 47.75 283 ALA A O 1
ATOM 2297 N N . ALA A 1 284 ? -10.187 -18.580 39.808 1.00 42.25 284 ALA A N 1
ATOM 2298 C CA . ALA A 1 284 ? -11.039 -18.946 38.685 1.00 42.25 284 ALA A CA 1
ATOM 2299 C C . ALA A 1 284 ? -12.468 -18.420 38.940 1.00 42.25 284 ALA A C 1
ATOM 2301 O O . ALA A 1 284 ? -13.107 -18.858 39.900 1.00 42.25 284 ALA A O 1
ATOM 2302 N N . PRO A 1 285 ? -12.997 -17.485 38.127 1.00 42.62 285 PRO A N 1
ATOM 2303 C CA . PRO A 1 285 ? -14.372 -17.039 38.283 1.00 42.62 285 PRO A CA 1
ATOM 2304 C C . PRO A 1 285 ? -15.312 -18.219 38.029 1.00 42.62 285 PRO A C 1
ATOM 2306 O O . PRO A 1 285 ? -15.205 -18.907 37.013 1.00 42.62 285 PRO A O 1
ATOM 2309 N N . ALA A 1 286 ? -16.237 -18.448 38.962 1.00 51.59 286 ALA A N 1
ATOM 2310 C CA . ALA A 1 286 ? -17.334 -19.391 38.809 1.00 51.59 286 ALA A CA 1
ATOM 2311 C C . ALA A 1 286 ? -18.318 -18.881 37.740 1.00 51.59 286 ALA A C 1
ATOM 2313 O O . ALA A 1 286 ? -19.405 -18.399 38.048 1.00 51.59 286 ALA A O 1
ATOM 2314 N N . GLU A 1 287 ? -17.943 -18.962 36.465 1.00 52.28 287 GLU A N 1
ATOM 2315 C CA . GLU A 1 287 ? -18.902 -18.857 35.371 1.00 52.28 287 GLU A CA 1
ATOM 2316 C C . GLU A 1 287 ? -19.549 -20.226 35.159 1.00 52.28 287 GLU A C 1
ATOM 2318 O O . GLU A 1 287 ? -18.991 -21.106 34.507 1.00 52.28 287 GLU A O 1
ATOM 2323 N N . GLY A 1 288 ? -20.735 -20.414 35.746 1.00 56.91 288 GLY A N 1
ATOM 2324 C CA . GLY A 1 288 ? -21.566 -21.584 35.460 1.00 56.91 288 GLY A CA 1
ATOM 2325 C C . GLY A 1 288 ? -22.532 -22.015 36.560 1.00 56.91 288 GLY A C 1
ATOM 2326 O O . GLY A 1 288 ? -22.622 -23.205 36.840 1.00 56.91 288 GLY A O 1
ATOM 2327 N N . GLY A 1 289 ? -23.261 -21.087 37.186 1.00 41.91 289 GLY A N 1
ATOM 2328 C CA . GLY A 1 289 ? -24.470 -21.440 37.939 1.00 41.91 289 GLY A CA 1
ATOM 2329 C C . GLY A 1 289 ? -25.637 -21.750 36.981 1.00 41.91 289 GLY A C 1
ATOM 2330 O O . GLY A 1 289 ? -25.780 -21.051 35.972 1.00 41.91 289 GLY A O 1
ATOM 2331 N N . PRO A 1 290 ? -26.459 -22.784 37.247 1.00 46.03 290 PRO A N 1
ATOM 2332 C CA . PRO A 1 290 ? -27.503 -23.242 36.336 1.00 46.03 290 PRO A CA 1
ATOM 2333 C C . PRO A 1 290 ? -28.628 -22.209 36.218 1.00 46.03 290 PRO A C 1
ATOM 2335 O O . PRO A 1 290 ? -29.146 -21.708 37.214 1.00 46.03 290 PRO A O 1
ATOM 2338 N N . LYS A 1 291 ? -29.021 -21.901 34.979 1.00 48.44 291 LYS A N 1
ATOM 2339 C CA . LYS A 1 291 ? -30.232 -21.128 34.699 1.00 48.44 291 LYS A CA 1
ATOM 2340 C C . LYS A 1 291 ? -31.444 -21.998 35.022 1.00 48.44 291 LYS A C 1
ATOM 2342 O O . LYS A 1 291 ? -31.625 -23.048 34.406 1.00 48.44 291 LYS A O 1
ATOM 2347 N N . ASN A 1 292 ? -32.234 -21.534 35.986 1.00 48.22 292 ASN A N 1
ATOM 2348 C CA . ASN A 1 292 ? -33.577 -22.016 36.279 1.00 48.22 292 ASN A CA 1
ATOM 2349 C C . ASN A 1 292 ? -34.395 -22.068 34.981 1.00 48.22 292 ASN A C 1
ATOM 2351 O O . ASN A 1 292 ? -34.465 -21.076 34.252 1.00 48.22 292 ASN A O 1
ATOM 2355 N N . TRP A 1 293 ? -34.992 -23.222 34.706 1.00 42.53 293 TRP A N 1
ATOM 2356 C CA . TRP A 1 293 ? -36.136 -23.330 33.813 1.00 42.53 293 TRP A CA 1
ATOM 2357 C C . TRP A 1 293 ? -37.374 -23.184 34.690 1.00 42.53 293 TRP A C 1
ATOM 2359 O O . TRP A 1 293 ? -37.670 -24.092 35.458 1.00 42.53 293 TRP A O 1
ATOM 2369 N N . ASP A 1 294 ? -38.058 -22.049 34.580 1.00 50.31 294 ASP A N 1
ATOM 2370 C CA . ASP A 1 294 ? -39.444 -21.908 35.020 1.00 50.31 294 ASP A CA 1
ATOM 2371 C C . ASP A 1 294 ? -40.325 -21.882 33.760 1.00 50.31 294 ASP A C 1
ATOM 2373 O O . ASP A 1 294 ? -40.383 -20.876 33.045 1.00 50.31 294 ASP A O 1
ATOM 2377 N N . VAL A 1 295 ? -40.946 -23.032 33.478 1.00 48.03 295 VAL A N 1
ATOM 2378 C CA . VAL A 1 295 ? -42.217 -23.217 32.754 1.00 48.03 295 VAL A CA 1
ATOM 2379 C C . VAL A 1 295 ? -43.027 -24.221 33.558 1.00 48.03 295 VAL A C 1
ATOM 2381 O O . VAL A 1 295 ? -42.438 -25.266 33.916 1.00 48.03 295 VAL A O 1
#

Organism: Chanos chanos (NCBI:txid29144)

InterPro domains:
  IPR001315 CARD domain [PS50209] (1-75)
  IPR011029 Death-like domain superfamily [G3DSA:1.10.533.10] (1-81)
  IPR011029 Death-like domain superfamily [G3DSA:1.10.533.10] (217-277)
  IPR011029 Death-like domain superfamily [SSF47986] (2-77)

Radius of gyration: 34.41 Å; Cα contacts (8 Å, |Δi|>4): 141; chains: 1; bounding box: 72×88×92 Å

pLDDT: mean 73.5, std 16.41, range [32.56, 92.31]

Foldseek 3Di:
DQLCVVCVQVQLVQCLVPVVVLLVVLVVLVLDDPVLSVVLVVVNVPSSVSSSVVSVSSVVVDDVSSVVSVVVCPDPVVCVSRVVSCVSVPDDPPPDDDDDDDDDDDDDDDDDDPDDPPDDPDDPLVPDDDPVNVVVQCPDPPSVVVVVVVVCQAADPVQVVVVVVVVVQKDFDPDLPQDPVLVVCQVPDPLNVVSSDDDHHHHDDVSVCVSTIDGDVVVVVVVVVVVVVVVVVVVCVVPVVVVVVVVVVVVVVVVDPDPPVVVVVVVVVVVVVVVVVVVVVVPDDPPDDDDDDDD

Solvent-accessible surface area (backbone atoms only — not comparable to full-atom values): 17934 Å² total; per-residue (Å²): 131,66,62,65,70,78,39,42,69,61,50,19,61,56,47,28,78,48,43,71,60,55,51,52,52,40,46,74,69,61,56,46,52,71,68,56,48,53,56,45,57,70,34,60,89,39,34,53,60,29,35,46,52,50,55,50,53,34,60,73,70,37,69,71,40,45,50,54,49,54,54,52,66,68,34,67,72,46,37,69,77,32,60,74,55,50,77,80,57,65,78,77,79,85,87,79,79,81,87,75,91,78,90,76,91,76,91,82,86,86,80,90,77,82,81,79,82,79,80,73,89,67,84,82,66,76,91,75,61,52,69,71,54,49,53,56,49,53,71,38,89,65,42,52,60,52,51,50,55,51,48,57,61,28,30,32,80,74,50,48,61,51,49,51,57,55,52,72,55,37,37,73,44,94,66,81,75,72,49,72,68,56,48,53,53,53,74,71,28,64,59,45,58,56,57,72,43,91,69,64,61,44,74,82,45,64,65,58,51,64,72,52,34,39,74,37,66,71,55,52,52,52,48,52,50,49,54,49,51,49,52,51,52,49,55,36,68,76,34,60,76,55,48,55,52,57,51,50,52,61,43,63,75,65,72,68,93,45,77,65,60,49,55,53,51,49,53,50,50,52,49,49,53,51,51,51,51,51,51,58,64,68,67,53,78,86,85,76,77,82,79,82,83,88,128

Secondary structure (DSSP, 8-state):
--HHHHTHHHHHHHHGGGHHHHHHHHHHTTSS-HHHHHHHHHTTT-HHHHHHHHHHHHHHT-HHHHHHHHHHTTSHHHHHH-GGGGGGSPPPP--------------------------------GGG--HHHHHHHHTSTTHHHHHHHHHHHHB-HHHHHHHHHHHHTEEE-S-----HHHHHHHHT-HHHHHHHSS-SSBPPPHHHHHHHEEEPHHHHHHHHHHHHHHHHHHHHHH-HHHHHHHHHHHHHTTT---HHHHHHHHHHHHHHHHHHHHHHHHTS----PPPP---

Mean predicted aligned error: 20.92 Å

Sequence (295 aa):
MDFILKNKTILAEILSAATSFILQHVQQKKLISDHDYYELKGLSENPNKMTAELLDKLRARGQDTREKFTDLLKEEFIWEQYPRLRELFPPEPTDSVPAQEDQTDSDCLLPEKKRKTSGTNSDLTLSGLTWAKLEQYISQPGNGEKLIENLEKKLLADTMSKLEADLKSKTPKGNLSLNFEAIYKLETNRELTSFLKPGNGRKFPKIVIGTFFNLRKDREQEKLISDRNYNELKSLSEHPNKMTAELLDKLRAKGEDTREKFTDLLKEEHKKIKQTVIVCCQAAPAEGGPKNWDV